Protein AF-0000000081555278 (afdb_homodimer)

Organism: NCBI:txid168488

Sequence (242 aa):
MMKDISRKQSAALPCAACYILRRRCAQDCMFAPYFPVDEPHKFTGVYKVFGASNVNKMLNELPEHQRGEAVSSIVYEANIRVRDPVYGCKGAISSLQQQIDVLQTQLALAEAEVVHMRIRLMMKDISRKQSAALPCAACYILRRRCAQDCMFAPYFPVDEPHKFTGVYKVFGASNVNKMLNELPEHQRGEAVSSIVYEANIRVRDPVYGCKGAISSLQQQIDVLQTQLALAEAEVVHMRIRL

pLDDT: mean 91.21, std 15.77, range [34.41, 98.94]

Nearest PDB structures (foldseek):
  5ly0-assembly1_B  TM=9.758E-01  e=1.642E-12  Triticum turgidum
  8t06-assembly1_B  TM=3.555E-01  e=8.164E+00  Mus musculus
  5ly0-assembly1_B  TM=9.768E-01  e=1.642E-12  Triticum turgidum
  8t06-assembly1_B  TM=3.556E-01  e=8.164E+00  Mus musculus

Foldseek 3Di:
DPPPPPPPPVQPPAFLQCVVVVHHADPPRPCPVAGHNVCNVLVVLLCVPQNPVRLVVVLVVDDPVCSNVVSVVSSVQSVQCVVPVPQGVVVVVVVVVVVVVVVVVVVVVVVVVVVVVVVVD/DPPPPPPPPVQPPAFLQCVVVVHHADPPRPCPVAGHNVCNVLVVLLCVPQNPVRLVVVLVVDDPVCSNVVSVVSSVQSVQCVVPVPQGVVVVVVVVVVVVVVVVVVVVVVVVVVVVVVVVD

Radius of gyration: 26.46 Å; Cα contacts (8 Å, |Δi|>4): 262; chains: 2; bounding box: 49×101×81 Å

Structure (mmCIF, N/CA/C/O backbone):
data_AF-0000000081555278-model_v1
#
loop_
_entity.id
_entity.type
_entity.pdbx_description
1 polymer 'LOB domain-containing protein'
#
loop_
_atom_site.group_PDB
_atom_site.id
_atom_site.type_symbol
_atom_site.label_atom_id
_atom_site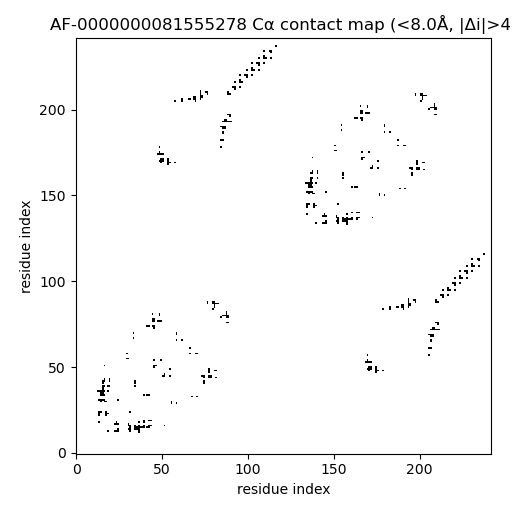.label_alt_id
_atom_site.label_comp_id
_atom_site.label_asym_id
_atom_site.label_entity_id
_atom_site.label_seq_id
_atom_site.pdbx_PDB_ins_code
_atom_site.Cartn_x
_atom_site.Cartn_y
_atom_site.Cartn_z
_atom_site.occupancy
_atom_site.B_iso_or_equiv
_atom_site.auth_seq_id
_atom_site.auth_comp_id
_atom_site.auth_asym_id
_atom_site.auth_atom_id
_atom_site.pdbx_PDB_model_num
ATOM 1 N N . MET A 1 1 ? 25.422 54.219 -21.609 1 34.41 1 MET A N 1
ATOM 2 C CA . MET A 1 1 ? 24.125 53.812 -21.078 1 34.41 1 MET A CA 1
ATOM 3 C C . MET A 1 1 ? 23.891 52.344 -21.297 1 34.41 1 MET A C 1
ATOM 5 O O . MET A 1 1 ? 23.406 51.938 -22.359 1 34.41 1 MET A O 1
ATOM 9 N N . MET A 1 2 ? 24.828 51.5 -20.984 1 40.28 2 MET A N 1
ATOM 10 C CA . MET A 1 2 ? 24.922 50.031 -21.047 1 40.28 2 MET A CA 1
ATOM 11 C C . MET A 1 2 ? 23.781 49.375 -20.266 1 40.28 2 MET A C 1
ATOM 13 O O . MET A 1 2 ? 23.656 49.562 -19.062 1 40.28 2 MET A O 1
ATOM 17 N N . LYS A 1 3 ? 22.594 49.312 -20.844 1 43.44 3 LYS A N 1
ATOM 18 C CA . LYS A 1 3 ? 21.469 48.531 -20.328 1 43.44 3 LYS A CA 1
ATOM 19 C C . LYS A 1 3 ? 21.969 47.219 -19.719 1 43.44 3 LYS A C 1
ATOM 21 O O . LYS A 1 3 ? 22.625 46.438 -20.391 1 43.44 3 LYS A O 1
ATOM 26 N N . ASP A 1 4 ? 22.422 47.156 -18.453 1 38.5 4 ASP A N 1
ATOM 27 C CA . ASP A 1 4 ? 22.562 45.938 -17.641 1 38.5 4 ASP A CA 1
ATOM 28 C C . ASP A 1 4 ? 21.406 44.969 -17.891 1 38.5 4 ASP A C 1
ATOM 30 O O . ASP A 1 4 ? 20.266 45.281 -17.562 1 38.5 4 ASP A O 1
ATOM 34 N N . ILE A 1 5 ? 21.344 44.375 -19.109 1 41.66 5 ILE A N 1
ATOM 35 C CA . ILE A 1 5 ? 20.484 43.219 -19.281 1 41.66 5 ILE A CA 1
ATOM 36 C C . ILE A 1 5 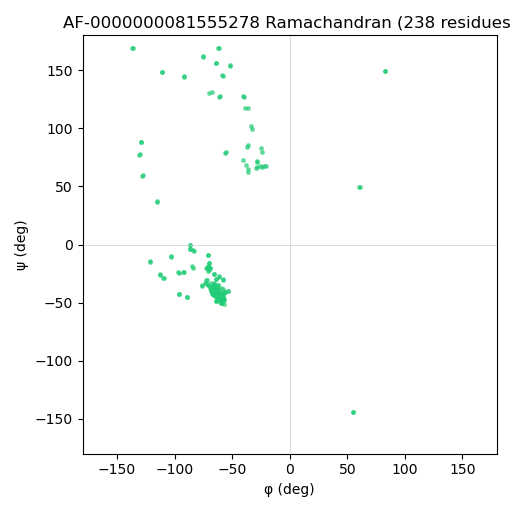? 20.516 42.375 -18.016 1 41.66 5 ILE A C 1
ATOM 38 O O . ILE A 1 5 ? 21.547 41.781 -17.672 1 41.66 5 ILE A O 1
ATOM 42 N N . SER A 1 6 ? 20.047 42.844 -16.906 1 44.06 6 SER A N 1
ATOM 43 C CA . SER A 1 6 ? 19.719 41.969 -15.781 1 44.06 6 SER A CA 1
ATOM 44 C C . SER A 1 6 ? 19.422 40.531 -16.266 1 44.06 6 SER A C 1
ATOM 46 O O . SER A 1 6 ? 18.516 40.312 -17.062 1 44.06 6 SER A O 1
ATOM 48 N N . ARG A 1 7 ? 20.391 39.719 -16.547 1 40.06 7 ARG A N 1
ATOM 49 C CA . ARG A 1 7 ? 20.219 38.281 -16.656 1 40.06 7 ARG A CA 1
ATOM 50 C C . ARG A 1 7 ? 19.078 37.812 -15.781 1 40.06 7 ARG A C 1
ATOM 52 O O . ARG A 1 7 ? 19.141 37.875 -14.547 1 40.06 7 ARG A O 1
ATOM 59 N N . LYS A 1 8 ? 17.875 38.062 -16.078 1 43.12 8 LYS A N 1
ATOM 60 C CA . LYS A 1 8 ? 16.797 37.25 -15.508 1 43.12 8 LYS A CA 1
ATOM 61 C C . LYS A 1 8 ? 17.266 35.844 -15.195 1 43.12 8 LYS A C 1
ATOM 63 O O . LYS A 1 8 ? 17.625 35.094 -16.109 1 43.12 8 LYS A O 1
ATOM 68 N N . GLN A 1 9 ? 18.141 35.531 -14.281 1 43 9 GLN A N 1
ATOM 69 C CA . GLN A 1 9 ? 18.312 34.156 -13.82 1 43 9 GLN A CA 1
ATOM 70 C C . GLN A 1 9 ? 17.062 33.312 -14.047 1 43 9 GLN A C 1
ATOM 72 O O . GLN A 1 9 ? 16.016 33.594 -13.438 1 43 9 GLN A O 1
ATOM 77 N N . SER A 1 10 ? 16.656 33.031 -15.172 1 49.25 10 SER A N 1
ATOM 78 C CA . SER A 1 10 ? 15.594 32.094 -15.5 1 49.25 10 SER A CA 1
ATOM 79 C C . SER A 1 10 ? 15.359 31.109 -14.359 1 49.25 10 SER A C 1
ATOM 81 O O . SER A 1 10 ? 16.25 30.312 -14.031 1 49.25 10 SER A O 1
ATOM 83 N N . ALA A 1 11 ? 14.906 31.469 -13.305 1 59.44 11 ALA A N 1
ATOM 84 C CA . ALA A 1 11 ? 14.578 30.656 -12.133 1 59.44 11 ALA A CA 1
ATOM 85 C C . ALA A 1 11 ? 14.102 29.266 -12.539 1 59.44 11 ALA A C 1
ATOM 87 O O . ALA A 1 11 ? 13.258 29.125 -13.43 1 59.44 11 ALA A O 1
ATOM 88 N N . ALA A 1 12 ? 14.961 28.219 -12.492 1 74.12 12 ALA A N 1
ATOM 89 C CA . ALA A 1 12 ? 14.594 26.828 -12.773 1 74.12 12 ALA A CA 1
ATOM 90 C C . ALA A 1 12 ? 13.195 26.516 -12.258 1 74.12 12 ALA A C 1
ATOM 92 O O . ALA A 1 12 ? 12.781 27.031 -11.219 1 74.12 12 ALA A O 1
ATOM 93 N N . LEU A 1 13 ? 12.289 26.172 -13.172 1 86.5 13 LEU A N 1
ATOM 94 C CA . LEU A 1 13 ? 10.938 25.75 -12.812 1 86.5 13 LEU A CA 1
ATOM 95 C C . LEU A 1 13 ? 10.953 24.859 -11.578 1 86.5 13 LEU A C 1
ATOM 97 O O . LEU A 1 13 ? 11.859 24.047 -11.406 1 86.5 13 LEU A O 1
ATOM 101 N N . PRO A 1 14 ? 10.203 25.219 -10.688 1 93.31 14 PRO A N 1
ATOM 102 C CA . PRO A 1 14 ? 10.125 24.359 -9.5 1 93.31 14 PRO A CA 1
ATOM 103 C C . PRO A 1 14 ? 9.836 22.906 -9.852 1 93.31 14 PRO A C 1
ATOM 105 O O . PRO A 1 14 ? 9.336 22.609 -10.945 1 93.31 14 PRO A O 1
ATOM 108 N N . CYS A 1 15 ? 10.242 22.031 -9.039 1 96.25 15 CYS A N 1
ATOM 109 C CA . CYS A 1 15 ? 9.883 20.641 -9.242 1 96.25 15 CYS A CA 1
ATOM 110 C C . CYS A 1 15 ? 8.375 20.453 -9.18 1 96.25 15 CYS A C 1
ATOM 112 O O . CYS A 1 15 ? 7.641 21.375 -8.836 1 96.25 15 CYS A O 1
ATOM 114 N N . ALA A 1 16 ? 7.848 19.391 -9.523 1 96.31 16 ALA A N 1
ATOM 115 C CA . ALA A 1 16 ? 6.41 19.125 -9.562 1 96.31 16 ALA A CA 1
ATOM 116 C C . ALA A 1 16 ? 5.781 19.297 -8.188 1 96.31 16 ALA A C 1
ATOM 118 O O . ALA A 1 16 ? 4.676 19.828 -8.07 1 96.31 16 ALA A O 1
ATOM 119 N N . ALA A 1 17 ? 6.504 18.781 -7.141 1 97.25 17 ALA A N 1
ATOM 120 C CA . ALA A 1 17 ? 6 18.906 -5.777 1 97.25 17 ALA A CA 1
ATOM 121 C C . ALA A 1 17 ? 5.828 20.375 -5.398 1 97.25 17 ALA A C 1
ATOM 123 O O . ALA A 1 17 ? 4.75 20.797 -4.961 1 97.25 17 ALA A O 1
ATOM 124 N N . CYS A 1 18 ? 6.836 21.125 -5.621 1 96.94 18 CYS A N 1
ATOM 125 C CA . CYS A 1 18 ? 6.801 22.531 -5.242 1 96.94 18 CYS A CA 1
ATOM 126 C C . CYS A 1 18 ? 5.793 23.297 -6.094 1 96.94 18 CYS A C 1
ATOM 128 O O . CYS A 1 18 ? 5.145 24.219 -5.605 1 96.94 18 CYS A O 1
ATOM 130 N N . TYR A 1 19 ? 5.699 22.938 -7.332 1 95.69 19 TYR A N 1
ATOM 131 C CA . TYR A 1 19 ? 4.691 23.547 -8.203 1 95.69 19 TYR A CA 1
ATOM 132 C C . TYR A 1 19 ? 3.291 23.312 -7.641 1 95.69 19 TYR A C 1
ATOM 134 O O . TYR A 1 19 ? 2.516 24.266 -7.5 1 95.69 19 TYR A O 1
ATOM 142 N N . ILE A 1 20 ? 3.014 22.094 -7.324 1 95.12 20 ILE A N 1
ATOM 143 C CA . ILE A 1 20 ? 1.692 21.719 -6.832 1 95.12 20 ILE A CA 1
ATOM 144 C C . ILE A 1 20 ? 1.439 22.375 -5.477 1 95.12 20 ILE A C 1
ATOM 146 O O . ILE A 1 20 ? 0.315 22.781 -5.18 1 95.12 20 ILE A O 1
ATOM 150 N N . LEU A 1 21 ? 2.461 22.516 -4.738 1 95.56 21 LEU A N 1
ATOM 151 C CA . LEU A 1 21 ? 2.352 23.094 -3.398 1 95.56 21 LEU A CA 1
ATOM 152 C C . LEU A 1 21 ? 2.439 24.609 -3.449 1 95.56 21 LEU A C 1
ATOM 154 O O . LEU A 1 21 ? 2.379 25.281 -2.41 1 95.56 21 LEU A O 1
ATOM 158 N N . ARG A 1 22 ? 2.682 25.156 -4.691 1 94.5 22 ARG A N 1
ATOM 159 C CA . ARG A 1 22 ? 2.744 26.594 -4.949 1 94.5 22 ARG A CA 1
ATOM 160 C C . ARG A 1 22 ? 3.855 27.25 -4.133 1 94.5 22 ARG A C 1
ATOM 162 O O . ARG A 1 22 ? 3.629 28.25 -3.463 1 94.5 22 ARG A O 1
ATOM 169 N N . ARG A 1 23 ? 4.996 26.641 -4.227 1 92.88 23 ARG A N 1
ATOM 170 C CA . ARG A 1 23 ? 6.199 27.188 -3.607 1 92.88 23 ARG A CA 1
ATOM 171 C C . ARG A 1 23 ? 7.398 27.078 -4.547 1 92.88 23 ARG A C 1
ATOM 173 O O . ARG A 1 23 ? 7.312 26.438 -5.598 1 92.88 23 ARG A O 1
ATOM 180 N N . ARG A 1 24 ? 8.469 27.75 -4.152 1 90.56 24 ARG A N 1
ATOM 181 C CA . ARG A 1 24 ? 9.727 27.672 -4.887 1 90.56 24 ARG A CA 1
ATOM 182 C C . ARG A 1 24 ? 10.609 26.562 -4.336 1 90.56 24 ARG A C 1
ATOM 184 O O . ARG A 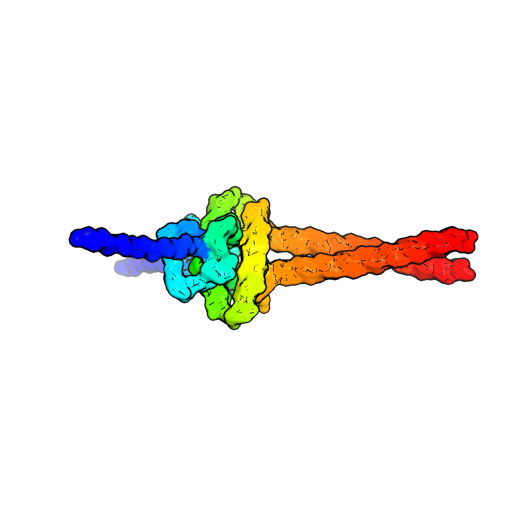1 24 ? 10.617 26.312 -3.131 1 90.56 24 ARG A O 1
ATOM 191 N N . CYS A 1 25 ? 11.312 25.969 -5.258 1 93.12 25 CYS A N 1
ATOM 192 C CA . CYS A 1 25 ? 12.234 24.922 -4.832 1 93.12 25 CYS A CA 1
ATOM 193 C C . CYS A 1 25 ? 13.406 25.516 -4.055 1 93.12 25 CYS A C 1
ATOM 195 O O . CYS A 1 25 ? 14.062 26.453 -4.523 1 93.12 25 CYS A O 1
ATOM 197 N N . ALA A 1 26 ? 13.688 25 -2.961 1 90.94 26 ALA A N 1
ATOM 198 C CA . ALA A 1 26 ? 14.93 25.312 -2.26 1 90.94 26 ALA A CA 1
ATOM 199 C C . ALA A 1 26 ? 16.109 24.609 -2.908 1 90.94 26 ALA A C 1
ATOM 201 O O . ALA A 1 26 ? 15.945 23.719 -3.729 1 90.94 26 ALA A O 1
ATOM 202 N N . GLN A 1 27 ? 17.359 25.062 -2.646 1 89.5 27 GLN A N 1
ATOM 203 C CA . GLN A 1 27 ? 18.578 24.453 -3.166 1 89.5 27 GLN A CA 1
ATOM 204 C C . GLN A 1 27 ? 18.688 22.984 -2.764 1 89.5 27 GLN A C 1
ATOM 206 O O . GLN A 1 27 ? 19.156 22.156 -3.539 1 89.5 27 GLN A O 1
ATOM 211 N N . ASP A 1 28 ? 18.109 22.641 -1.615 1 92 28 ASP A N 1
ATOM 212 C CA . ASP A 1 28 ? 18.203 21.281 -1.098 1 92 28 ASP A CA 1
ATOM 213 C C . ASP A 1 28 ? 16.812 20.625 -1.056 1 92 28 ASP A C 1
ATOM 215 O O . ASP A 1 28 ? 16.531 19.844 -0.147 1 92 28 ASP A O 1
ATOM 219 N N . CYS A 1 29 ? 16.062 20.953 -2.049 1 95.62 29 CYS A N 1
ATOM 220 C CA . CYS A 1 29 ? 14.711 20.406 -2.074 1 95.62 29 CYS A CA 1
ATOM 221 C C . CYS A 1 29 ? 14.734 18.891 -2.146 1 95.62 29 CYS A C 1
ATOM 223 O O . CYS A 1 29 ? 15.266 18.312 -3.102 1 95.62 29 CYS A O 1
ATOM 225 N N . MET A 1 30 ? 14.062 18.234 -1.281 1 95.12 30 MET A N 1
ATOM 226 C CA . MET A 1 30 ? 14.031 16.781 -1.142 1 95.12 30 MET A CA 1
ATOM 227 C C . MET A 1 30 ? 13.258 16.141 -2.285 1 95.12 30 MET A C 1
ATOM 229 O O . MET A 1 30 ? 13.477 14.969 -2.609 1 95.12 30 MET A O 1
ATOM 233 N N . PHE A 1 31 ? 12.43 16.938 -2.93 1 97.12 31 PHE A N 1
ATOM 234 C CA . PHE A 1 31 ? 11.523 16.391 -3.93 1 97.12 31 PHE A CA 1
ATOM 235 C C . PHE A 1 31 ? 12.102 16.547 -5.332 1 97.12 31 PHE A C 1
ATOM 237 O O . PHE A 1 31 ? 11.789 15.766 -6.23 1 97.12 31 PHE A O 1
ATOM 244 N N . ALA A 1 32 ? 12.961 17.469 -5.531 1 96.06 32 ALA A N 1
ATOM 245 C CA . ALA A 1 32 ? 13.438 17.891 -6.844 1 96.06 32 ALA A CA 1
ATOM 246 C C . ALA A 1 32 ? 14.039 16.703 -7.613 1 96.06 32 ALA A C 1
ATOM 248 O O . ALA A 1 32 ? 13.758 16.531 -8.805 1 96.06 32 ALA A O 1
ATOM 249 N N . PRO A 1 33 ? 14.805 15.828 -6.984 1 95.75 33 PRO A N 1
ATOM 250 C CA . PRO A 1 33 ? 15.406 14.727 -7.738 1 95.75 33 PRO A CA 1
ATOM 251 C C . PRO A 1 33 ? 14.383 13.695 -8.203 1 95.75 33 PRO A C 1
ATOM 253 O O . PRO A 1 33 ? 14.641 12.93 -9.133 1 95.75 33 PRO A O 1
ATOM 256 N N . TYR A 1 34 ? 13.211 13.742 -7.621 1 96.75 34 TYR A N 1
ATOM 257 C CA . TYR A 1 34 ? 12.344 12.586 -7.805 1 96.75 34 TYR A CA 1
ATOM 258 C C . TYR A 1 34 ? 11.031 12.992 -8.461 1 96.75 34 TYR A C 1
ATOM 260 O O . TYR A 1 34 ? 10.297 12.141 -8.969 1 96.75 34 TYR A O 1
ATOM 268 N N . PHE A 1 35 ? 10.742 14.258 -8.492 1 97.19 35 PHE A N 1
ATOM 269 C CA . PHE A 1 35 ? 9.484 14.758 -9.016 1 97.19 35 PHE A CA 1
ATOM 270 C C . PHE A 1 35 ? 9.719 15.891 -10.008 1 97.19 35 PHE A C 1
ATOM 272 O O . PHE A 1 35 ? 9.469 17.047 -9.703 1 97.19 35 PHE A O 1
ATOM 279 N N . PRO A 1 36 ? 10.102 15.492 -11.156 1 93.81 36 PRO A N 1
ATOM 280 C CA . PRO A 1 36 ? 10.359 16.516 -12.164 1 93.81 36 PRO A CA 1
ATOM 281 C C . PRO A 1 36 ? 9.094 17.297 -12.547 1 93.81 36 PRO A C 1
ATOM 283 O O . PRO A 1 36 ? 8 16.719 -12.586 1 93.81 36 PRO A O 1
ATOM 286 N N . VAL A 1 37 ? 9.258 18.453 -13.016 1 91.06 37 VAL A N 1
ATOM 287 C CA . VAL A 1 37 ? 8.172 19.406 -13.234 1 91.06 37 VAL A CA 1
ATOM 288 C C . VAL A 1 37 ? 7.301 18.938 -14.398 1 91.06 37 VAL A C 1
ATOM 290 O O . VAL A 1 37 ? 6.102 19.219 -14.438 1 91.06 37 VAL A O 1
ATOM 293 N N . ASP A 1 38 ? 7.812 18.172 -15.195 1 92.19 38 ASP A N 1
ATOM 294 C CA . ASP A 1 38 ? 7.078 17.75 -16.391 1 92.19 38 ASP A CA 1
ATOM 295 C C . ASP A 1 38 ? 6.203 16.531 -16.109 1 92.19 38 ASP A C 1
ATOM 297 O O . ASP A 1 38 ? 5.449 16.094 -16.969 1 92.19 38 ASP A O 1
ATOM 301 N N . GLU A 1 39 ? 6.219 16.016 -14.867 1 91.69 39 GLU A N 1
ATOM 302 C CA . GLU A 1 39 ? 5.359 14.914 -14.461 1 91.69 39 GLU A CA 1
ATOM 303 C C . GLU A 1 39 ? 4.59 15.25 -13.188 1 91.69 39 GLU A C 1
ATOM 305 O O . GLU A 1 39 ? 4.691 14.539 -12.188 1 91.69 39 GLU A O 1
ATOM 310 N N . PRO A 1 40 ? 3.832 16.297 -13.305 1 90.19 40 PRO A N 1
ATOM 311 C CA . PRO A 1 40 ? 3.15 16.734 -12.086 1 90.19 40 PRO A CA 1
ATOM 312 C C . PRO A 1 40 ? 2.203 15.688 -11.516 1 90.19 40 PRO A C 1
ATOM 314 O O . PRO A 1 40 ? 1.965 15.656 -10.305 1 90.19 40 PRO A O 1
ATOM 317 N N . HIS A 1 41 ? 1.676 14.82 -12.312 1 90.75 41 HIS A N 1
ATOM 318 C CA . HIS A 1 41 ? 0.717 13.805 -11.891 1 90.75 41 HIS A CA 1
ATOM 319 C C . HIS A 1 41 ? 1.357 12.805 -10.938 1 90.75 41 HIS A C 1
ATOM 321 O O . HIS A 1 41 ? 0.668 12.188 -10.117 1 90.75 41 HIS A O 1
ATOM 327 N N . LYS A 1 42 ? 2.639 12.672 -11.047 1 92.62 42 LYS A N 1
ATOM 328 C CA . LYS A 1 42 ? 3.359 11.766 -10.156 1 92.62 42 LYS A CA 1
ATOM 329 C C . LYS A 1 42 ? 3.232 12.211 -8.695 1 92.62 42 LYS A C 1
ATOM 331 O O . LYS A 1 42 ? 3.145 11.375 -7.797 1 92.62 42 LYS A O 1
ATOM 336 N N . PHE A 1 43 ? 3.207 13.508 -8.531 1 96.69 43 PHE A N 1
ATOM 337 C CA . PHE A 1 43 ? 3.168 14.008 -7.16 1 96.69 43 PHE A CA 1
ATOM 338 C C . PHE A 1 43 ? 1.729 14.211 -6.699 1 96.69 43 PHE A C 1
ATOM 340 O O . PHE A 1 43 ? 1.441 14.156 -5.504 1 96.69 43 PHE A O 1
ATOM 347 N N . THR A 1 44 ? 0.794 14.391 -7.605 1 96.69 44 THR A N 1
ATOM 348 C CA . THR A 1 44 ? -0.586 14.664 -7.227 1 96.69 44 THR A CA 1
ATOM 349 C C . THR A 1 44 ? -1.159 13.516 -6.402 1 96.69 44 THR A C 1
ATOM 351 O O . THR A 1 44 ? -1.774 13.742 -5.355 1 96.69 44 THR A O 1
ATOM 354 N N . GLY A 1 45 ? -0.942 12.312 -6.836 1 95.62 45 GLY A N 1
ATOM 355 C CA . GLY A 1 45 ? -1.41 11.148 -6.094 1 95.62 45 GLY A CA 1
ATOM 356 C C . GLY A 1 45 ? -0.709 10.977 -4.758 1 95.62 45 GLY A C 1
ATOM 357 O O . GLY A 1 45 ? -1.351 10.672 -3.75 1 95.62 45 GLY A O 1
ATOM 358 N N . VAL A 1 46 ? 0.552 11.234 -4.773 1 98.06 46 VAL A N 1
ATOM 359 C CA . VAL A 1 46 ? 1.371 11.109 -3.572 1 98.06 46 VAL A CA 1
ATOM 360 C C . VAL A 1 46 ? 0.908 12.125 -2.529 1 98.06 46 VAL A C 1
ATOM 362 O O . VAL A 1 46 ? 0.757 11.789 -1.352 1 98.06 46 VAL A O 1
ATOM 365 N N . TYR A 1 47 ? 0.655 13.273 -3.01 1 97.25 47 TYR A N 1
ATOM 366 C CA . TYR A 1 47 ? 0.204 14.344 -2.125 1 97.25 47 TYR A CA 1
ATOM 367 C C . TYR A 1 47 ? -1.163 14.023 -1.533 1 97.25 47 TYR A C 1
ATOM 369 O O . TYR A 1 47 ? -1.397 14.242 -0.343 1 97.25 47 TYR A O 1
ATOM 377 N N . LYS A 1 48 ? -2.012 13.539 -2.344 1 96 48 LYS A N 1
ATOM 378 C CA . LYS A 1 48 ? -3.369 13.219 -1.912 1 96 48 LYS A CA 1
ATOM 379 C C . LYS A 1 48 ? -3.361 12.109 -0.861 1 96 48 LYS A C 1
ATOM 381 O O . LYS A 1 48 ? -4.121 12.164 0.109 1 96 48 LYS A O 1
ATOM 386 N N . VAL A 1 49 ? -2.506 11.164 -0.977 1 97.75 49 VAL A N 1
ATOM 387 C CA . VAL A 1 49 ? -2.598 9.953 -0.175 1 97.75 49 VAL A CA 1
ATOM 388 C C . VAL A 1 49 ? -1.703 10.078 1.056 1 97.75 49 VAL A C 1
ATOM 390 O O . VAL A 1 49 ? -2.119 9.75 2.17 1 97.75 49 VAL A O 1
ATOM 393 N N . PHE A 1 50 ? -0.502 10.609 0.845 1 98.06 50 PHE A N 1
ATOM 394 C CA . PHE A 1 50 ? 0.482 10.562 1.92 1 98.06 50 PHE A CA 1
ATOM 395 C C . PHE A 1 50 ? 0.718 11.953 2.498 1 98.06 50 PHE A C 1
ATOM 397 O O . PHE A 1 50 ? 1.104 12.086 3.66 1 98.06 50 PHE A O 1
ATOM 404 N N . GLY A 1 51 ? 0.528 12.93 1.631 1 96.75 51 GLY A N 1
ATOM 405 C CA . GLY A 1 51 ? 0.885 14.273 2.057 1 96.75 51 GLY A CA 1
ATOM 406 C C . GLY A 1 51 ? 2.363 14.57 1.904 1 96.75 51 GLY A C 1
ATOM 407 O O . GLY A 1 51 ? 3.203 13.68 2.041 1 96.75 51 GLY A O 1
ATOM 408 N N . ALA A 1 52 ? 2.656 15.812 1.655 1 96 52 ALA A N 1
ATOM 409 C CA . ALA A 1 52 ? 4.027 16.234 1.38 1 96 52 ALA A CA 1
ATOM 410 C C . ALA A 1 52 ? 4.906 16.094 2.619 1 96 52 ALA A C 1
ATOM 412 O O . ALA A 1 52 ? 6.043 15.625 2.527 1 96 52 ALA A O 1
ATOM 413 N N . SER A 1 53 ? 4.383 16.406 3.775 1 94.31 53 SER A N 1
ATOM 414 C CA . SER A 1 53 ? 5.16 16.359 5.012 1 94.31 53 SER A CA 1
ATOM 415 C C . SER A 1 53 ? 5.531 14.922 5.371 1 94.31 53 SER A C 1
ATOM 417 O O . SER A 1 53 ? 6.668 14.641 5.758 1 94.31 53 SER A O 1
ATOM 419 N N . ASN A 1 54 ? 4.625 14.133 5.215 1 95.81 54 ASN A N 1
ATOM 420 C CA . ASN A 1 54 ? 4.871 12.734 5.551 1 95.81 54 ASN A CA 1
ATOM 421 C C . ASN A 1 54 ? 5.871 12.102 4.59 1 95.81 54 ASN A C 1
ATOM 423 O O . ASN A 1 54 ? 6.738 11.328 5.008 1 95.81 54 ASN A O 1
ATOM 427 N N . VAL A 1 55 ? 5.738 12.422 3.346 1 97.62 55 VAL A N 1
ATOM 428 C CA . VAL A 1 55 ? 6.676 11.906 2.357 1 97.62 55 VAL A CA 1
ATOM 429 C C . VAL A 1 55 ? 8.086 12.406 2.666 1 97.62 55 VAL A C 1
ATOM 431 O O . VAL A 1 55 ? 9.055 11.641 2.611 1 97.62 55 VAL A O 1
ATOM 434 N N . ASN A 1 56 ? 8.133 13.68 2.971 1 96.31 56 ASN A N 1
ATOM 435 C CA . ASN A 1 56 ? 9.43 14.242 3.346 1 96.31 56 ASN A CA 1
ATOM 436 C C . ASN A 1 56 ? 10.039 13.508 4.531 1 96.31 56 ASN A C 1
ATOM 438 O O . ASN A 1 56 ? 11.227 13.18 4.52 1 96.31 56 ASN A O 1
ATOM 442 N N . LYS A 1 57 ? 9.258 13.312 5.508 1 97 57 LYS A N 1
ATOM 443 C CA . LYS A 1 57 ? 9.711 12.594 6.695 1 97 57 LYS A CA 1
ATOM 444 C C . LYS A 1 57 ? 10.188 11.188 6.344 1 97 57 LYS A C 1
ATOM 446 O O . LYS A 1 57 ? 11.258 10.758 6.781 1 97 57 LYS A O 1
ATOM 451 N N . MET A 1 58 ? 9.438 10.461 5.566 1 97.38 58 MET A N 1
ATOM 452 C CA . MET A 1 58 ? 9.773 9.094 5.18 1 97.38 58 MET A CA 1
ATOM 453 C C . MET A 1 58 ? 11.086 9.055 4.402 1 97.38 58 MET A C 1
ATOM 455 O O . MET A 1 58 ? 11.93 8.195 4.645 1 97.38 58 MET A O 1
ATOM 459 N N . LEU A 1 59 ? 11.266 9.992 3.531 1 97.94 59 LEU A N 1
ATOM 460 C CA . LEU A 1 59 ? 12.477 10.016 2.717 1 97.94 59 LEU A CA 1
ATOM 461 C C . LEU A 1 59 ? 13.695 10.383 3.557 1 97.94 59 LEU A C 1
ATOM 463 O O . LEU A 1 59 ? 14.781 9.844 3.354 1 97.94 59 LEU A O 1
ATOM 467 N N . ASN A 1 60 ? 13.477 11.25 4.531 1 97.12 60 ASN A N 1
ATOM 468 C CA . ASN A 1 60 ? 14.578 11.703 5.379 1 97.12 60 ASN A CA 1
ATOM 469 C C . ASN A 1 60 ? 15.086 10.586 6.285 1 97.12 60 ASN A C 1
ATOM 471 O O . ASN A 1 60 ? 16.219 10.633 6.773 1 97.12 60 ASN A O 1
ATOM 475 N N . GLU A 1 61 ? 14.258 9.617 6.457 1 97.06 61 GLU A N 1
ATOM 476 C CA . GLU A 1 61 ? 14.633 8.508 7.324 1 97.06 61 GLU A CA 1
ATOM 477 C C . GLU A 1 61 ? 15.469 7.477 6.574 1 97.06 61 GLU A C 1
ATOM 479 O O . GLU A 1 61 ? 16.062 6.578 7.184 1 97.06 61 GLU A O 1
ATOM 484 N N . LEU A 1 62 ? 15.656 7.641 5.309 1 98.12 62 LEU A N 1
ATOM 485 C CA . LEU A 1 62 ? 16.328 6.652 4.469 1 98.12 62 LEU A CA 1
ATOM 486 C C . LEU A 1 62 ? 17.688 7.168 3.994 1 98.12 62 LEU A C 1
ATOM 488 O O . LEU A 1 62 ? 17.859 8.375 3.791 1 98.12 62 LEU A O 1
ATOM 492 N N . PRO A 1 63 ? 18.625 6.219 3.814 1 97.75 63 PRO A N 1
ATOM 493 C CA . PRO A 1 63 ? 19.828 6.633 3.09 1 97.75 63 PRO A CA 1
ATOM 494 C C . PRO A 1 63 ? 19.531 7.164 1.692 1 97.75 63 PRO A C 1
ATOM 496 O O . PRO A 1 63 ? 18.609 6.68 1.031 1 97.75 63 PRO A O 1
ATOM 499 N N . GLU A 1 64 ? 20.312 8.117 1.302 1 96.75 64 GLU A N 1
ATOM 500 C CA . GLU A 1 64 ? 20.062 8.812 0.04 1 96.75 64 GLU A CA 1
ATOM 501 C C . GLU A 1 64 ? 19.938 7.82 -1.115 1 96.75 64 GLU A C 1
ATOM 503 O O . GLU A 1 64 ? 19.109 8.008 -2.01 1 96.75 64 GLU A O 1
ATOM 508 N N . HIS A 1 65 ? 20.75 6.781 -1.147 1 97.75 65 HIS A N 1
ATOM 509 C CA . HIS A 1 65 ? 20.797 5.871 -2.287 1 97.75 65 HIS A CA 1
ATOM 510 C C . HIS A 1 65 ? 19.547 5.012 -2.363 1 97.75 65 HIS A C 1
ATOM 512 O O . HIS A 1 65 ? 19.297 4.359 -3.379 1 97.75 65 HIS A O 1
ATOM 518 N N . GLN A 1 66 ? 18.672 5.043 -1.32 1 98.56 66 GLN A N 1
ATOM 519 C CA . GLN A 1 66 ? 17.453 4.25 -1.306 1 98.56 66 GLN A CA 1
ATOM 520 C C . GLN A 1 66 ? 16.234 5.121 -1.606 1 98.56 66 GLN A C 1
ATOM 522 O O . GLN A 1 66 ? 15.141 4.605 -1.856 1 98.56 66 GLN A O 1
ATOM 527 N N . ARG A 1 67 ? 16.359 6.379 -1.628 1 98.5 67 ARG A N 1
ATOM 528 C CA . ARG A 1 67 ? 15.234 7.297 -1.705 1 98.5 67 ARG A CA 1
ATOM 529 C C . ARG A 1 67 ? 14.531 7.191 -3.057 1 98.5 67 ARG A C 1
ATOM 531 O O . ARG A 1 67 ? 13.312 7.289 -3.139 1 98.5 67 ARG A O 1
ATOM 538 N N . GLY A 1 68 ? 15.305 7.008 -4.082 1 97.94 68 GLY A N 1
ATOM 539 C CA . GLY A 1 68 ? 14.703 6.855 -5.398 1 97.94 68 GLY A CA 1
ATOM 540 C C . GLY A 1 68 ? 13.75 5.676 -5.488 1 97.94 68 GLY A C 1
ATOM 541 O O . GLY A 1 68 ? 12.656 5.797 -6.031 1 97.94 68 GLY A O 1
ATOM 542 N N . GLU A 1 69 ? 14.18 4.523 -4.965 1 98.31 69 GLU A N 1
ATOM 543 C CA . GLU A 1 69 ? 13.336 3.33 -4.953 1 98.31 69 GLU A CA 1
ATOM 544 C C . GLU A 1 69 ? 12.117 3.525 -4.062 1 98.31 69 GLU A C 1
ATOM 546 O O . GLU A 1 69 ? 11.016 3.084 -4.398 1 98.31 69 GLU A O 1
ATOM 551 N N . ALA A 1 70 ? 12.32 4.195 -3.014 1 98.75 70 ALA A N 1
ATOM 552 C CA . ALA A 1 70 ? 11.203 4.465 -2.107 1 98.75 70 ALA A CA 1
ATOM 553 C C . ALA A 1 70 ? 10.164 5.355 -2.771 1 98.75 70 ALA A C 1
ATOM 555 O O . ALA A 1 70 ? 8.961 5.098 -2.67 1 98.75 70 ALA A O 1
ATOM 556 N N . VAL A 1 71 ? 10.617 6.367 -3.514 1 98.56 71 VAL A N 1
ATOM 557 C CA . VAL A 1 71 ? 9.703 7.266 -4.207 1 98.56 71 VAL A CA 1
ATOM 558 C C . VAL A 1 71 ? 8.906 6.484 -5.254 1 98.56 71 VAL A C 1
ATOM 560 O O . VAL A 1 71 ? 7.695 6.672 -5.391 1 98.56 71 VAL A O 1
ATOM 563 N N . SER A 1 72 ? 9.602 5.617 -5.922 1 98.31 72 SER A N 1
ATOM 564 C CA . SER A 1 72 ? 8.922 4.797 -6.922 1 98.31 72 SER A CA 1
ATOM 565 C C . SER A 1 72 ? 7.832 3.947 -6.285 1 98.31 72 SER A C 1
ATOM 567 O O . SER A 1 72 ? 6.742 3.811 -6.844 1 98.31 72 SER A O 1
ATOM 569 N N . SER A 1 73 ? 8.102 3.348 -5.152 1 98.81 73 SER A N 1
ATOM 570 C CA . SER A 1 73 ? 7.113 2.521 -4.465 1 98.81 73 SER A CA 1
ATOM 571 C C . SER A 1 73 ? 5.969 3.365 -3.916 1 98.81 73 SER A C 1
ATOM 573 O O . SER A 1 73 ? 4.801 2.973 -4.004 1 98.81 73 SER A O 1
ATOM 575 N N . ILE A 1 74 ? 6.316 4.512 -3.418 1 98.69 74 ILE A N 1
ATOM 576 C CA . ILE A 1 74 ? 5.316 5.41 -2.85 1 98.69 74 ILE A CA 1
ATOM 577 C C . ILE A 1 74 ? 4.363 5.879 -3.945 1 98.69 74 ILE A C 1
ATOM 579 O O . ILE A 1 74 ? 3.143 5.875 -3.758 1 98.69 74 ILE A O 1
ATOM 583 N N . VAL A 1 75 ? 4.934 6.242 -5.082 1 98.56 75 VAL A N 1
ATOM 584 C CA . VAL A 1 75 ? 4.121 6.676 -6.215 1 98.56 75 VAL A CA 1
ATOM 585 C C . VAL A 1 75 ? 3.207 5.539 -6.66 1 98.56 75 VAL A C 1
ATOM 587 O O . VAL A 1 75 ? 2.016 5.75 -6.902 1 98.56 75 VAL A O 1
ATOM 590 N N . TYR A 1 76 ? 3.779 4.363 -6.727 1 98.75 76 TYR A N 1
ATOM 591 C CA . TYR A 1 76 ? 3.018 3.186 -7.121 1 98.75 76 TYR A CA 1
ATOM 592 C C . TYR A 1 76 ? 1.841 2.957 -6.18 1 98.75 76 TYR A C 1
ATOM 594 O O . TYR A 1 76 ? 0.708 2.766 -6.625 1 98.75 76 TYR A O 1
ATOM 602 N N . GLU A 1 77 ? 2.055 3.01 -4.93 1 98.81 77 GLU A N 1
ATOM 603 C CA . GLU A 1 77 ? 1.048 2.758 -3.902 1 98.81 77 GLU A CA 1
ATOM 604 C C . GLU A 1 77 ? -0.006 3.861 -3.881 1 98.81 77 GLU A C 1
ATOM 606 O O . GLU A 1 77 ? -1.195 3.588 -3.705 1 98.81 77 GLU A O 1
ATOM 611 N N . ALA A 1 78 ? 0.468 5.031 -4.043 1 98.56 78 ALA A N 1
ATOM 612 C CA . ALA A 1 78 ? -0.475 6.145 -4.094 1 98.56 78 ALA A CA 1
ATOM 613 C C . ALA A 1 78 ? -1.465 5.977 -5.242 1 98.56 78 ALA A C 1
ATOM 615 O O . ALA A 1 78 ? -2.668 6.191 -5.07 1 98.56 78 ALA A O 1
ATOM 616 N N . ASN A 1 79 ? -0.925 5.609 -6.348 1 98.19 79 ASN A N 1
ATOM 617 C CA . ASN A 1 79 ? -1.768 5.426 -7.527 1 98.19 79 ASN A CA 1
ATOM 618 C C . ASN A 1 79 ? -2.799 4.32 -7.312 1 98.19 79 ASN A C 1
ATOM 620 O O . ASN A 1 79 ? -3.943 4.441 -7.754 1 98.19 79 ASN A O 1
ATOM 624 N N . ILE A 1 80 ? -2.453 3.281 -6.668 1 98.62 80 ILE A N 1
ATOM 625 C CA . ILE A 1 80 ? -3.375 2.188 -6.383 1 98.62 80 ILE A CA 1
ATOM 626 C C . ILE A 1 80 ? -4.492 2.68 -5.469 1 98.62 80 ILE A C 1
ATOM 628 O O . ILE A 1 80 ? -5.664 2.361 -5.68 1 98.62 80 ILE A O 1
ATOM 632 N N . ARG A 1 81 ? -4.117 3.455 -4.477 1 98.38 81 ARG A N 1
ATOM 633 C CA . ARG A 1 81 ? -5.098 3.941 -3.514 1 98.38 81 ARG A CA 1
ATOM 634 C C . ARG A 1 81 ? -6.047 4.945 -4.156 1 98.38 81 ARG A C 1
ATOM 636 O O . ARG A 1 81 ? -7.234 4.98 -3.836 1 98.38 81 ARG A O 1
ATOM 643 N N . VAL A 1 82 ? -5.527 5.773 -5.051 1 97.81 82 VAL A N 1
ATOM 644 C CA . VAL A 1 82 ? -6.371 6.727 -5.762 1 97.81 82 VAL A CA 1
ATOM 645 C C . VAL A 1 82 ? -7.391 5.973 -6.617 1 97.81 82 VAL A C 1
ATOM 647 O O . VAL A 1 82 ? -8.547 6.387 -6.719 1 97.81 82 VAL A O 1
ATOM 650 N N . ARG A 1 83 ? -7.012 4.895 -7.195 1 97.81 83 ARG A N 1
ATOM 651 C CA . ARG A 1 83 ? -7.879 4.102 -8.062 1 97.81 83 ARG A CA 1
ATOM 652 C C . ARG A 1 83 ? -8.875 3.287 -7.242 1 97.81 83 ARG A C 1
ATOM 654 O O . ARG A 1 83 ? -10.016 3.094 -7.656 1 97.81 83 ARG A O 1
ATOM 661 N N . ASP A 1 84 ? -8.445 2.834 -6.098 1 98.56 84 ASP A N 1
ATOM 662 C CA . ASP A 1 84 ? -9.273 2.064 -5.172 1 98.56 84 ASP A CA 1
ATOM 663 C C . ASP A 1 84 ? -9.203 2.646 -3.762 1 98.56 84 ASP A C 1
ATOM 665 O O . ASP A 1 84 ? -8.453 2.148 -2.916 1 98.56 84 ASP A O 1
ATOM 669 N N . PRO A 1 85 ? -9.984 3.523 -3.453 1 98.44 85 PRO A N 1
ATOM 670 C CA . PRO A 1 85 ? -9.867 4.27 -2.199 1 98.44 85 PRO A CA 1
ATOM 671 C C . PRO A 1 85 ? -10.211 3.43 -0.973 1 98.44 85 PRO A C 1
ATOM 673 O O . PRO A 1 85 ? -9.875 3.803 0.153 1 98.44 85 PRO A O 1
ATOM 676 N N . VAL A 1 86 ? -10.898 2.373 -1.198 1 98.81 86 VAL A N 1
ATOM 677 C CA . VAL A 1 86 ? -11.336 1.571 -0.061 1 98.81 86 VAL A CA 1
ATOM 678 C C . VAL A 1 86 ? -10.273 0.536 0.284 1 98.81 86 VAL A C 1
ATOM 680 O O . VAL A 1 86 ? -9.867 0.411 1.443 1 98.81 86 VAL A O 1
ATOM 683 N N . TYR A 1 87 ? -9.711 -0.15 -0.671 1 98.81 87 TYR A N 1
ATOM 684 C CA . TYR A 1 87 ? -8.898 -1.312 -0.342 1 98.81 87 TYR A CA 1
ATOM 685 C C . TYR A 1 87 ? -7.43 -1.06 -0.674 1 98.81 87 TYR A C 1
ATOM 687 O O . TYR A 1 87 ? -6.539 -1.721 -0.131 1 98.81 87 TYR A O 1
ATOM 695 N N . GLY A 1 88 ? -7.102 -0.203 -1.595 1 98.75 88 GLY A N 1
ATOM 696 C CA . GLY A 1 88 ? -5.727 0.12 -1.929 1 98.75 88 GLY A CA 1
ATOM 697 C C . GLY A 1 88 ? -4.895 -1.099 -2.289 1 98.75 88 GLY A C 1
ATOM 698 O O . GLY A 1 88 ? -5.379 -2.004 -2.971 1 98.75 88 GLY A O 1
ATOM 699 N N . CYS A 1 89 ? -3.699 -1.064 -1.921 1 98.88 89 CYS A N 1
ATOM 700 C CA . CYS A 1 89 ? -2.766 -2.143 -2.227 1 98.88 89 CYS A CA 1
ATOM 701 C C . CYS A 1 89 ? -3.189 -3.439 -1.546 1 98.88 89 CYS A C 1
ATOM 703 O O . CYS A 1 89 ? -2.889 -4.527 -2.035 1 98.88 89 CYS A O 1
ATOM 705 N N . LYS A 1 90 ? -3.838 -3.314 -0.42 1 98.88 90 LYS A N 1
ATOM 706 C CA . LYS A 1 90 ? -4.328 -4.52 0.239 1 98.88 90 LYS A CA 1
ATOM 707 C C . LYS A 1 90 ? -5.242 -5.316 -0.688 1 98.88 90 LYS A C 1
ATOM 709 O O . LYS A 1 90 ? -5.203 -6.551 -0.699 1 98.88 90 LYS A O 1
ATOM 714 N N . GLY A 1 91 ? -6.086 -4.551 -1.399 1 98.75 91 GLY A N 1
ATOM 715 C CA . GLY A 1 91 ? -6.941 -5.211 -2.373 1 98.75 91 GLY A CA 1
ATOM 716 C C . GLY A 1 91 ? -6.164 -5.961 -3.439 1 98.75 91 GLY A C 1
ATOM 717 O O . GLY A 1 91 ? -6.5 -7.098 -3.777 1 98.75 91 GLY A O 1
ATOM 718 N N . ALA A 1 92 ? -5.176 -5.398 -3.971 1 98.69 92 ALA A N 1
ATOM 719 C CA . ALA A 1 92 ? -4.324 -6.016 -4.984 1 98.69 92 ALA A CA 1
ATOM 720 C C . ALA A 1 92 ? -3.617 -7.25 -4.43 1 98.69 92 ALA A C 1
ATOM 722 O O . ALA A 1 92 ? -3.564 -8.289 -5.086 1 98.69 92 ALA A O 1
ATOM 723 N N . ILE A 1 93 ? -3.078 -7.125 -3.289 1 98.88 93 ILE A N 1
ATOM 724 C CA . ILE A 1 93 ? -2.365 -8.219 -2.641 1 98.88 93 ILE A CA 1
ATOM 725 C C . ILE A 1 93 ? -3.314 -9.391 -2.416 1 98.88 93 ILE A C 1
ATOM 727 O O . ILE A 1 93 ? -2.973 -10.539 -2.711 1 98.88 93 ILE A O 1
ATOM 731 N N . SER A 1 94 ? -4.484 -9.055 -1.896 1 98.88 94 SER A N 1
ATOM 732 C CA . SER A 1 94 ? -5.48 -10.102 -1.676 1 98.88 94 SER A CA 1
ATOM 733 C C . SER A 1 94 ? -5.824 -10.82 -2.975 1 98.88 94 SER A C 1
ATOM 735 O O . SER A 1 94 ? -5.965 -12.047 -2.994 1 98.88 94 SER A O 1
ATOM 737 N N . SER A 1 95 ? -6.059 -10.141 -4.012 1 98.75 95 SER A N 1
ATOM 738 C CA . SER A 1 95 ? -6.367 -10.727 -5.309 1 98.75 95 SER A CA 1
ATOM 739 C C . SER A 1 95 ? -5.242 -11.633 -5.785 1 98.75 95 SER A C 1
ATOM 741 O O . SER A 1 95 ? -5.492 -12.727 -6.305 1 98.75 95 SER A O 1
ATOM 743 N N . LEU A 1 96 ? -4.016 -11.18 -5.621 1 98.88 96 LEU A N 1
ATOM 744 C CA . LEU A 1 96 ? -2.857 -11.969 -6.031 1 98.88 96 LEU A CA 1
ATOM 745 C C . LEU A 1 96 ? -2.746 -13.242 -5.195 1 98.88 96 LEU A C 1
ATOM 747 O O . LEU A 1 96 ? -2.426 -14.312 -5.723 1 98.88 96 LEU A O 1
ATOM 751 N N . GLN A 1 97 ? -2.963 -13.07 -3.941 1 98.81 97 GLN A N 1
ATOM 752 C CA . GLN A 1 97 ? -2.949 -14.234 -3.066 1 98.81 97 GLN A CA 1
ATOM 753 C C . GLN A 1 97 ? -3.994 -15.258 -3.498 1 98.81 97 GLN A C 1
ATOM 755 O O . GLN A 1 97 ? -3.734 -16.469 -3.484 1 98.81 97 GLN A O 1
ATOM 760 N N . GLN A 1 98 ? -5.18 -14.828 -3.822 1 98.88 98 GLN A N 1
ATOM 761 C CA . GLN A 1 98 ? -6.219 -15.727 -4.309 1 98.88 98 GLN A CA 1
ATOM 762 C C . GLN A 1 98 ? -5.773 -16.453 -5.578 1 98.88 98 GLN A C 1
ATOM 764 O O . GLN A 1 98 ? -6.035 -17.641 -5.75 1 98.88 98 GLN A O 1
ATOM 769 N N . GLN A 1 99 ? -5.168 -15.711 -6.43 1 98.75 99 GLN A N 1
ATOM 770 C CA . GLN A 1 99 ? -4.66 -16.312 -7.66 1 98.75 99 GLN A CA 1
ATOM 771 C C . GLN A 1 99 ? -3.623 -17.391 -7.359 1 98.75 99 GLN A C 1
ATOM 773 O O . GLN A 1 99 ? -3.602 -18.438 -8.008 1 98.75 99 GLN A O 1
ATOM 778 N N . ILE A 1 100 ? -2.764 -17.172 -6.5 1 98.94 100 ILE A N 1
ATOM 779 C CA . ILE A 1 100 ? -1.756 -18.156 -6.105 1 98.94 100 ILE A CA 1
ATOM 780 C C . ILE A 1 100 ? -2.439 -19.406 -5.582 1 98.94 100 ILE A C 1
ATOM 782 O O . ILE A 1 100 ? -2.049 -20.531 -5.934 1 98.94 100 ILE A O 1
ATOM 786 N N . ASP A 1 101 ? -3.434 -19.203 -4.766 1 98.88 101 ASP A N 1
ATOM 787 C CA . ASP A 1 101 ? -4.16 -20.344 -4.227 1 98.88 101 ASP A CA 1
ATOM 788 C C . ASP A 1 101 ? -4.762 -21.188 -5.348 1 98.88 101 ASP A C 1
ATOM 790 O O . ASP A 1 101 ? -4.703 -22.422 -5.305 1 98.88 101 ASP A O 1
ATOM 794 N N . VAL A 1 102 ? -5.34 -20.594 -6.281 1 98.88 102 VAL A N 1
ATOM 795 C CA . VAL A 1 102 ? -5.945 -21.281 -7.414 1 98.88 102 VAL A CA 1
ATOM 796 C C . VAL A 1 102 ? -4.867 -22.031 -8.195 1 98.88 102 VAL A C 1
ATOM 798 O O . VAL A 1 102 ? -5.035 -23.219 -8.508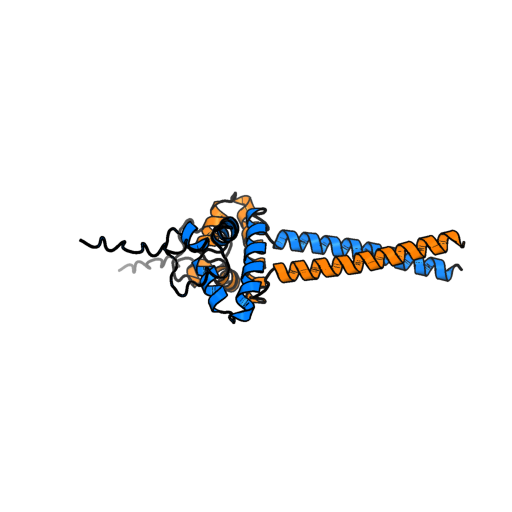 1 98.88 102 VAL A O 1
ATOM 801 N N . LEU A 1 103 ? -3.785 -21.312 -8.469 1 98.88 103 LEU A N 1
ATOM 802 C CA . LEU A 1 103 ? -2.699 -21.906 -9.242 1 98.88 103 LEU A CA 1
ATOM 803 C C . LEU A 1 103 ? -2.088 -23.094 -8.492 1 98.88 103 LEU A C 1
ATOM 805 O O . LEU A 1 103 ? -1.762 -24.109 -9.102 1 98.88 103 LEU A O 1
ATOM 809 N N . GLN A 1 104 ? -1.934 -22.891 -7.227 1 98.81 104 GLN A N 1
ATOM 810 C CA . GLN A 1 104 ? -1.4 -23.984 -6.418 1 98.81 104 GLN A CA 1
ATOM 811 C C . GLN A 1 104 ? -2.312 -25.203 -6.473 1 98.81 104 GLN A C 1
ATOM 813 O O . GLN A 1 104 ? -1.837 -26.344 -6.547 1 98.81 104 GLN A O 1
ATOM 818 N N . THR A 1 105 ? -3.555 -25.031 -6.414 1 98.88 105 THR A N 1
ATOM 819 C CA . THR A 1 105 ? -4.516 -26.125 -6.488 1 98.88 105 THR A CA 1
ATOM 820 C C . THR A 1 105 ? -4.453 -26.812 -7.848 1 98.88 105 THR A C 1
ATOM 822 O O . THR A 1 105 ? -4.438 -28.031 -7.934 1 98.88 105 THR A O 1
ATOM 825 N N . GLN A 1 106 ? -4.473 -26 -8.844 1 98.5 106 GLN A N 1
ATOM 826 C CA . GLN A 1 106 ? -4.398 -26.531 -10.203 1 98.5 106 GLN A CA 1
ATOM 827 C C . GLN A 1 106 ? -3.111 -27.328 -10.414 1 98.5 106 GLN A C 1
ATOM 829 O O . GLN A 1 106 ? -3.125 -28.391 -11.039 1 98.5 106 GLN A O 1
ATOM 834 N N . LEU A 1 107 ? -2.014 -26.828 -9.93 1 98.62 107 LEU A N 1
ATOM 835 C CA . LEU A 1 107 ? -0.737 -27.531 -10.039 1 98.62 107 LEU A CA 1
ATOM 836 C C . LEU A 1 107 ? -0.781 -28.859 -9.297 1 98.62 107 LEU A C 1
ATOM 838 O O . LEU A 1 107 ? -0.305 -29.875 -9.812 1 98.62 107 LEU A O 1
ATOM 842 N N . ALA A 1 108 ? -1.31 -28.781 -8.141 1 98.56 108 ALA A N 1
ATOM 843 C CA . ALA A 1 108 ? -1.424 -30.016 -7.363 1 98.56 108 ALA A CA 1
ATOM 844 C C . ALA A 1 108 ? -2.236 -31.062 -8.117 1 98.56 108 ALA A C 1
ATOM 846 O O . ALA A 1 108 ? -1.878 -32.25 -8.133 1 98.56 108 ALA A O 1
ATOM 847 N N . LEU A 1 109 ? -3.332 -30.672 -8.68 1 98.19 109 LEU A N 1
ATOM 848 C CA . LEU A 1 109 ? -4.184 -31.578 -9.445 1 98.19 109 LEU A CA 1
ATOM 849 C C . LEU A 1 109 ? -3.441 -32.125 -10.656 1 98.19 109 LEU A C 1
ATOM 851 O O . LEU A 1 109 ? -3.539 -33.312 -10.961 1 98.19 109 LEU A O 1
ATOM 855 N N . ALA A 1 110 ? -2.74 -31.281 -11.32 1 97.88 110 ALA A N 1
ATOM 856 C CA . ALA A 1 110 ? -1.975 -31.703 -12.492 1 97.88 110 ALA A CA 1
ATOM 857 C C . ALA A 1 110 ? -0.876 -32.688 -12.094 1 97.88 110 ALA A C 1
ATOM 859 O O . ALA A 1 110 ? -0.656 -33.688 -12.773 1 97.88 110 ALA A O 1
ATOM 860 N N . GLU A 1 111 ? -0.212 -32.375 -11.023 1 97.69 111 GLU A N 1
ATOM 861 C CA . GLU A 1 111 ? 0.848 -33.25 -10.531 1 97.69 111 GLU A CA 1
ATOM 862 C C . GLU A 1 111 ? 0.29 -34.625 -10.109 1 97.69 111 GLU A C 1
ATOM 864 O O . GLU A 1 111 ? 0.914 -35.656 -10.344 1 97.69 111 GLU A O 1
ATOM 869 N N . ALA A 1 112 ? -0.818 -34.562 -9.453 1 97.56 112 ALA A N 1
ATOM 870 C CA . ALA A 1 112 ? -1.464 -35.812 -9.062 1 97.56 112 ALA A CA 1
ATOM 871 C C . ALA A 1 112 ? -1.818 -36.656 -10.289 1 97.56 112 ALA A C 1
ATOM 873 O O . ALA A 1 112 ? -1.671 -37.875 -10.266 1 97.56 112 ALA A O 1
ATOM 874 N N . GLU A 1 113 ? -2.326 -36.062 -11.273 1 96.44 113 GLU A N 1
ATOM 875 C CA . GLU A 1 113 ? -2.67 -36.75 -12.508 1 96.44 113 GLU A CA 1
ATOM 876 C C . GLU A 1 113 ? -1.441 -37.375 -13.141 1 96.44 113 GLU A C 1
ATOM 878 O O . GLU A 1 113 ? -1.504 -38.531 -13.594 1 96.44 113 GLU A O 1
ATOM 883 N N . VAL A 1 114 ? -0.333 -36.688 -13.211 1 95.31 114 VAL A N 1
ATOM 884 C CA . VAL A 1 114 ? 0.915 -37.188 -13.766 1 95.31 114 VAL A CA 1
ATOM 885 C C . VAL A 1 114 ? 1.348 -38.438 -12.992 1 95.31 114 VAL A C 1
ATOM 887 O O . VAL A 1 114 ? 1.729 -39.438 -13.586 1 95.31 114 VAL A O 1
ATOM 890 N N . VAL A 1 115 ? 1.292 -38.312 -11.703 1 95.19 115 VAL A N 1
ATOM 891 C CA . VAL A 1 115 ? 1.685 -39.438 -10.852 1 95.19 115 VAL A CA 1
ATOM 892 C C . VAL A 1 115 ? 0.787 -40.656 -11.133 1 95.19 115 VAL A C 1
ATOM 894 O O . VAL A 1 115 ? 1.271 -41.781 -11.258 1 95.19 115 VAL A O 1
ATOM 897 N N . HIS A 1 116 ? -0.504 -40.375 -11.188 1 94.75 116 HIS A N 1
ATOM 898 C CA . HIS A 1 116 ? -1.458 -41.469 -11.453 1 94.75 116 HIS A CA 1
ATOM 899 C C . HIS A 1 116 ? -1.178 -42.125 -12.797 1 94.75 116 HIS A C 1
ATOM 901 O O . HIS A 1 116 ? -1.259 -43.344 -12.922 1 94.75 116 HIS A O 1
ATOM 907 N N . MET A 1 117 ? -0.813 -41.438 -13.781 1 91.94 117 MET A N 1
ATOM 908 C CA . MET A 1 117 ? -0.552 -41.969 -15.125 1 91.94 117 MET A CA 1
ATOM 909 C C . MET A 1 117 ? 0.753 -42.75 -15.156 1 91.94 117 MET A C 1
ATOM 911 O O . MET A 1 117 ? 0.861 -43.75 -15.859 1 91.94 117 MET A O 1
ATOM 915 N N . ARG A 1 118 ? 1.718 -42.312 -14.344 1 90.94 118 ARG A N 1
ATOM 916 C CA . ARG A 1 118 ? 2.996 -43.031 -14.258 1 90.94 118 ARG A CA 1
ATOM 917 C C . ARG A 1 118 ? 2.826 -44.406 -13.633 1 90.94 118 ARG A C 1
ATOM 919 O O . ARG A 1 118 ? 3.51 -45.344 -14.023 1 90.94 118 ARG A O 1
ATOM 926 N N . ILE A 1 119 ? 1.916 -44.5 -12.688 1 91 119 ILE A N 1
ATOM 927 C CA . ILE A 1 119 ? 1.675 -45.781 -12.016 1 91 119 ILE A CA 1
ATOM 928 C C . ILE A 1 119 ? 0.958 -46.75 -12.961 1 91 119 ILE A C 1
ATOM 930 O O . ILE A 1 119 ? 1.152 -47.969 -12.891 1 91 119 ILE A O 1
ATOM 934 N N . ARG A 1 120 ? 0.18 -46.375 -13.852 1 84.62 120 ARG A N 1
ATOM 935 C CA . ARG A 1 120 ? -0.618 -47.188 -14.766 1 84.62 120 ARG A CA 1
ATOM 936 C C . ARG A 1 120 ? 0.2 -47.625 -15.977 1 84.62 120 ARG A C 1
ATOM 938 O O . ARG A 1 120 ? -0.188 -48.531 -16.703 1 84.62 120 ARG A O 1
ATOM 945 N N . LEU A 1 121 ? 1.259 -46.938 -16.25 1 71.38 121 LEU A N 1
ATOM 946 C CA . LEU A 1 121 ? 2.158 -47.312 -17.328 1 71.38 121 LEU A CA 1
ATOM 947 C C . LEU A 1 121 ? 3.117 -48.406 -16.859 1 71.38 121 LEU A C 1
ATOM 949 O O . LEU A 1 121 ? 3.412 -49.344 -17.625 1 71.38 121 LEU A O 1
ATOM 953 N N . MET B 1 1 ? -24.625 20.094 54.812 1 34.56 1 MET B N 1
ATOM 954 C CA . MET B 1 1 ? -23.328 20.172 54.156 1 34.56 1 MET B CA 1
ATOM 955 C C . MET B 1 1 ? -23.141 19.016 53.188 1 34.56 1 MET B C 1
ATOM 957 O O . MET B 1 1 ? -22.672 17.938 53.562 1 34.56 1 MET B O 1
ATOM 961 N N . MET B 1 2 ? -24.078 18.688 52.344 1 40.28 2 MET B N 1
ATOM 962 C CA . MET B 1 2 ? -24.219 17.688 51.281 1 40.28 2 MET B CA 1
ATOM 963 C C . MET B 1 2 ? -23.094 17.812 50.281 1 40.28 2 MET B C 1
ATOM 965 O O . MET B 1 2 ? -22.953 18.844 49.625 1 40.28 2 MET B O 1
ATOM 969 N N . LYS B 1 3 ? -21.906 17.297 50.562 1 43.53 3 LYS B N 1
ATOM 970 C CA . LYS B 1 3 ? -20.812 17.125 49.625 1 43.53 3 LYS B CA 1
ATOM 971 C C . LYS B 1 3 ? -21.359 16.734 48.25 1 43.53 3 LYS B C 1
ATOM 973 O O . LYS B 1 3 ? -22.062 15.727 48.094 1 43.53 3 LYS B O 1
ATOM 978 N N . ASP B 1 4 ? -21.766 17.656 47.344 1 38.69 4 ASP B N 1
ATOM 979 C CA . ASP B 1 4 ? -21.969 17.453 45.906 1 38.69 4 ASP B CA 1
ATOM 980 C C . ASP B 1 4 ? -20.859 16.578 45.344 1 38.69 4 ASP B C 1
ATOM 982 O O . ASP B 1 4 ? -19.688 16.953 45.344 1 38.69 4 ASP B O 1
ATOM 986 N N . ILE B 1 5 ? -20.859 15.242 45.656 1 41.91 5 ILE B N 1
ATOM 987 C CA . ILE B 1 5 ? -20.078 14.297 44.875 1 41.91 5 ILE B CA 1
ATOM 988 C C . ILE B 1 5 ? -20.094 14.711 43.406 1 41.91 5 ILE B C 1
ATOM 990 O O . ILE B 1 5 ? -21.125 14.664 42.75 1 41.91 5 ILE B O 1
ATOM 994 N N . SER B 1 6 ? -19.578 15.852 43.031 1 43.62 6 SER B N 1
ATOM 995 C CA . SER B 1 6 ? -19.25 16.125 41.625 1 43.62 6 SER B CA 1
ATOM 996 C C . SER B 1 6 ? -19 14.828 40.875 1 43.62 6 SER B C 1
ATOM 998 O O . SER B 1 6 ? -18.125 14.047 41.25 1 43.62 6 SER B O 1
ATOM 1000 N N . ARG B 1 7 ? -20 14.148 40.406 1 40.34 7 ARG B N 1
ATOM 1001 C CA . ARG B 1 7 ? -19.875 13.125 39.375 1 40.34 7 ARG B CA 1
ATOM 1002 C C . ARG B 1 7 ? -18.672 13.414 38.438 1 40.34 7 ARG B C 1
ATOM 1004 O O . ARG B 1 7 ? -18.672 14.406 37.719 1 40.34 7 ARG B O 1
ATOM 1011 N N . LYS B 1 8 ? -17.5 13.281 38.844 1 43.53 8 LYS B N 1
ATOM 1012 C CA . LYS B 1 8 ? -16.422 13.133 37.906 1 43.53 8 LYS B CA 1
ATOM 1013 C C . LYS B 1 8 ? -16.906 12.453 36.625 1 43.53 8 LYS B C 1
ATOM 1015 O O . LYS B 1 8 ? -17.281 11.281 36.625 1 43.53 8 LYS B O 1
ATOM 1020 N N . GLN B 1 9 ? -17.75 12.961 35.781 1 43.16 9 GLN B N 1
ATOM 1021 C CA . GLN B 1 9 ? -17.953 12.43 34.438 1 43.16 9 GLN B CA 1
ATOM 1022 C C . GLN B 1 9 ? -16.719 11.711 33.938 1 43.16 9 GLN B C 1
ATOM 1024 O O . GLN B 1 9 ? -15.68 12.336 33.688 1 43.16 9 GLN B O 1
ATOM 1029 N N . SER B 1 10 ? -16.312 10.672 34.406 1 49.03 10 SER B N 1
ATOM 1030 C CA . SER B 1 10 ? -15.258 9.812 33.906 1 49.03 10 SER B CA 1
ATOM 1031 C C . SER B 1 10 ? -15.031 10.031 32.406 1 49.03 10 SER B C 1
ATOM 1033 O O . SER B 1 10 ? -15.922 9.758 31.609 1 49.03 10 SER B O 1
ATOM 1035 N N . ALA B 1 11 ? -14.586 11.062 31.984 1 59.28 11 ALA B N 1
ATOM 1036 C CA . ALA B 1 11 ? -14.273 11.414 30.609 1 59.28 11 ALA B CA 1
ATOM 1037 C C . ALA B 1 11 ? -13.781 10.195 29.828 1 59.28 11 ALA B C 1
ATOM 1039 O O . ALA B 1 11 ? -12.922 9.453 30.297 1 59.28 11 ALA B O 1
ATOM 1040 N N . ALA B 1 12 ? -14.641 9.555 28.969 1 73.81 12 ALA B N 1
ATOM 1041 C CA . ALA B 1 12 ? -14.273 8.43 28.109 1 73.81 12 ALA B CA 1
ATOM 1042 C C . ALA B 1 12 ? -12.883 8.625 27.531 1 73.81 12 ALA B C 1
ATOM 1044 O O . ALA B 1 12 ? -12.469 9.75 27.234 1 73.81 12 ALA B O 1
ATOM 1045 N N . LEU B 1 13 ? -11.961 7.711 27.875 1 86.31 13 LEU B N 1
ATOM 1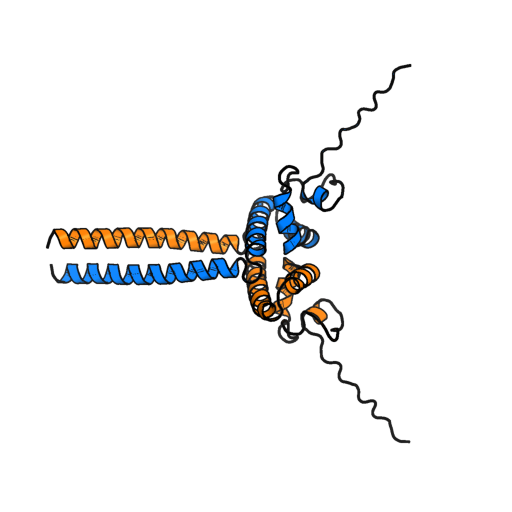046 C CA . LEU B 1 13 ? -10.609 7.719 27.328 1 86.31 13 LEU B CA 1
ATOM 1047 C C . LEU B 1 13 ? -10.633 8.047 25.844 1 86.31 13 LEU B C 1
ATOM 1049 O O . LEU B 1 13 ? -11.539 7.625 25.109 1 86.31 13 LEU B O 1
ATOM 1053 N N . PRO B 1 14 ? -9.883 8.969 25.5 1 93.25 14 PRO B N 1
ATOM 1054 C CA . PRO B 1 14 ? -9.805 9.281 24.078 1 93.25 14 PRO B CA 1
ATOM 1055 C C . PRO B 1 14 ? -9.508 8.047 23.219 1 93.25 14 PRO B C 1
ATOM 1057 O O . PRO B 1 14 ? -9.016 7.039 23.734 1 93.25 14 PRO B O 1
ATOM 1060 N N . CYS B 1 15 ? -9.898 8.062 22.016 1 96.19 15 CYS B N 1
ATOM 1061 C CA . CYS B 1 15 ? -9.523 6.98 21.125 1 96.19 15 CYS B CA 1
ATOM 1062 C C . CYS B 1 15 ? -8.008 6.918 20.953 1 96.19 15 CYS B C 1
ATOM 1064 O O . CYS B 1 15 ? -7.289 7.801 21.422 1 96.19 15 CYS B O 1
ATOM 1066 N N . ALA B 1 16 ? -7.469 5.961 20.406 1 96.25 16 ALA B N 1
ATOM 1067 C CA . ALA B 1 16 ? -6.027 5.77 20.234 1 96.25 16 ALA B CA 1
ATOM 1068 C C . ALA B 1 16 ? -5.406 6.922 19.453 1 96.25 16 ALA B C 1
ATOM 1070 O O . ALA B 1 16 ? -4.309 7.379 19.781 1 96.25 16 ALA B O 1
ATOM 1071 N N . ALA B 1 17 ? -6.133 7.344 18.359 1 97.19 17 ALA B N 1
ATOM 1072 C CA . ALA B 1 17 ? -5.637 8.453 17.547 1 97.19 17 ALA B CA 1
ATOM 1073 C C . ALA B 1 17 ? -5.484 9.719 18.375 1 97.19 17 ALA B C 1
ATOM 1075 O O . ALA B 1 17 ? -4.418 10.336 18.391 1 97.19 17 ALA B O 1
ATOM 1076 N N . CYS B 1 18 ? -6.5 10.039 19.078 1 96.94 18 CYS B N 1
ATOM 1077 C CA . CYS B 1 18 ? -6.488 11.266 19.875 1 96.94 18 CYS B CA 1
ATOM 1078 C C . CYS B 1 18 ? -5.484 11.164 21.016 1 96.94 18 CYS B C 1
ATOM 1080 O O . CYS B 1 18 ? -4.848 12.156 21.375 1 96.94 18 CYS B O 1
ATOM 1082 N N . TYR B 1 19 ? -5.391 10.008 21.578 1 95.5 19 TYR B N 1
ATOM 1083 C CA . TYR B 1 19 ? -4.387 9.773 22.609 1 95.5 19 TYR B CA 1
ATOM 1084 C C . TYR B 1 19 ? -2.986 10.062 22.078 1 95.5 19 TYR B C 1
ATOM 1086 O O . TYR B 1 19 ? -2.225 10.812 22.688 1 95.5 19 TYR B O 1
ATOM 1094 N N . ILE B 1 20 ? -2.682 9.477 20.953 1 95.06 20 ILE B N 1
ATOM 1095 C CA . ILE B 1 20 ? -1.358 9.602 20.359 1 95.06 20 ILE B CA 1
ATOM 1096 C C . ILE B 1 20 ? -1.121 11.055 19.938 1 95.06 20 ILE B C 1
ATOM 1098 O O . ILE B 1 20 ? -0.002 11.562 20.047 1 95.06 20 ILE B O 1
ATOM 1102 N N . LEU B 1 21 ? -2.152 11.688 19.531 1 95.44 21 LEU B N 1
ATOM 1103 C CA . LEU B 1 21 ? -2.057 13.062 19.047 1 95.44 21 LEU B CA 1
ATOM 1104 C C . LEU B 1 21 ? -2.158 14.047 20.203 1 95.44 21 LEU B C 1
ATOM 1106 O O . LEU B 1 21 ? -2.107 15.266 20 1 95.44 21 LEU B O 1
ATOM 1110 N N . ARG B 1 22 ? -2.398 13.492 21.438 1 94.5 22 ARG B N 1
ATOM 1111 C CA . ARG B 1 22 ? -2.473 14.266 22.672 1 94.5 22 ARG B CA 1
ATOM 1112 C C . ARG B 1 22 ? -3.6 15.297 22.609 1 94.5 22 ARG B C 1
ATOM 1114 O O . ARG B 1 22 ? -3.391 16.469 22.906 1 94.5 22 ARG B O 1
ATOM 1121 N N . ARG B 1 23 ? -4.73 14.82 22.219 1 92.75 23 ARG B N 1
ATOM 1122 C CA . ARG B 1 23 ? -5.949 15.625 22.203 1 92.75 23 ARG B CA 1
ATOM 1123 C C . ARG B 1 23 ? -7.133 14.836 22.75 1 92.75 23 ARG B C 1
ATOM 1125 O O . ARG B 1 23 ? -7.027 13.625 22.984 1 92.75 23 ARG B O 1
ATOM 1132 N N . ARG B 1 24 ? -8.211 15.555 22.984 1 90.69 24 ARG B N 1
ATOM 1133 C CA . ARG B 1 24 ? -9.461 14.938 23.422 1 90.69 24 ARG B CA 1
ATOM 1134 C C . ARG B 1 24 ? -10.344 14.594 22.219 1 90.69 24 ARG B C 1
ATOM 1136 O O . ARG B 1 24 ? -10.367 15.328 21.234 1 90.69 24 ARG B O 1
ATOM 1143 N N . CYS B 1 25 ? -11.023 13.492 22.359 1 93.44 25 CYS B N 1
ATOM 1144 C CA . CYS B 1 25 ? -11.945 13.102 21.297 1 93.44 25 CYS B CA 1
ATOM 1145 C C . CYS B 1 25 ? -13.125 14.07 21.219 1 93.44 25 CYS B C 1
ATOM 1147 O O . CYS B 1 25 ? -13.766 14.359 22.234 1 93.44 25 CYS B O 1
ATOM 1149 N N . ALA B 1 26 ? -13.406 14.516 20.094 1 91 26 ALA B N 1
ATOM 1150 C CA . ALA B 1 26 ? -14.648 15.227 19.844 1 91 26 ALA B CA 1
ATOM 1151 C C . ALA B 1 26 ? -15.828 14.266 19.766 1 91 26 ALA B C 1
ATOM 1153 O O . ALA B 1 26 ? -15.641 13.055 19.656 1 91 26 ALA B O 1
ATOM 1154 N N . GLN B 1 27 ? -17.094 14.742 19.906 1 89.62 27 GLN B N 1
ATOM 1155 C CA . GLN B 1 27 ? -18.297 13.938 19.812 1 89.62 27 GLN B CA 1
ATOM 1156 C C . GLN B 1 27 ? -18.391 13.234 18.453 1 89.62 27 GLN B C 1
ATOM 1158 O O . GLN B 1 27 ? -18.844 12.102 18.375 1 89.62 27 GLN B O 1
ATOM 1163 N N . ASP B 1 28 ? -17.828 13.867 17.422 1 91.94 28 ASP B N 1
ATOM 1164 C CA . ASP B 1 28 ? -17.906 13.32 16.078 1 91.94 28 ASP B CA 1
ATOM 1165 C C . ASP B 1 28 ? -16.516 12.93 15.562 1 91.94 28 ASP B C 1
ATOM 1167 O O . ASP B 1 28 ? -16.219 13.086 14.383 1 91.94 28 ASP B O 1
ATOM 1171 N N . CYS B 1 29 ? -15.766 12.43 16.5 1 95.56 29 CYS B N 1
ATOM 1172 C CA . CYS B 1 29 ? -14.398 12.062 16.125 1 95.56 29 CYS B CA 1
ATOM 1173 C C . CYS B 1 29 ? -14.406 10.992 15.039 1 95.56 29 CYS B C 1
ATOM 1175 O O . CYS B 1 29 ? -14.914 9.891 15.25 1 95.56 29 CYS B O 1
ATOM 1177 N N . MET B 1 30 ? -13.719 11.203 13.984 1 95 30 MET B N 1
ATOM 1178 C CA . MET B 1 30 ? -13.68 10.336 12.812 1 95 30 MET B CA 1
ATOM 1179 C C . MET B 1 30 ? -12.891 9.062 13.102 1 95 30 MET B C 1
ATOM 1181 O O . MET B 1 30 ? -13.094 8.039 12.453 1 95 30 MET B O 1
ATOM 1185 N N . PHE B 1 31 ? -12.07 9.133 14.117 1 97.12 31 PHE B N 1
ATOM 1186 C CA . PHE B 1 31 ? -11.148 8.031 14.391 1 97.12 31 PHE B CA 1
ATOM 1187 C C . PHE B 1 31 ? -11.719 7.098 15.445 1 97.12 31 PHE B C 1
ATOM 1189 O O . PHE B 1 31 ? -11.391 5.906 15.469 1 97.12 31 PHE B O 1
ATOM 1196 N N . ALA B 1 32 ? -12.586 7.562 16.266 1 96 32 ALA B N 1
ATOM 1197 C CA . ALA B 1 32 ? -13.062 6.867 17.453 1 96 32 ALA B CA 1
ATOM 1198 C C . ALA B 1 32 ? -13.641 5.5 17.094 1 96 32 ALA B C 1
ATOM 1200 O O . ALA B 1 32 ? -13.352 4.504 17.766 1 96 32 ALA B O 1
ATOM 1201 N N . PRO B 1 33 ? -14.398 5.352 16.016 1 95.62 33 PRO B N 1
ATOM 1202 C CA . PRO B 1 33 ? -14.984 4.047 15.695 1 95.62 33 PRO B CA 1
ATOM 1203 C C . PRO B 1 33 ? -13.938 3.027 15.25 1 95.62 33 PRO B C 1
ATOM 1205 O O . PRO B 1 33 ? -14.188 1.82 15.305 1 95.62 33 PRO B O 1
ATOM 1208 N N . TYR B 1 34 ? -12.773 3.502 14.914 1 96.69 34 TYR B N 1
ATOM 1209 C CA . TYR B 1 34 ? -11.883 2.604 14.18 1 96.69 34 TYR B CA 1
ATOM 1210 C C . TYR B 1 34 ? -10.57 2.406 14.93 1 96.69 34 TYR B C 1
ATOM 1212 O O . TYR B 1 34 ? -9.82 1.47 14.641 1 96.69 34 TYR B O 1
ATOM 1220 N N . PHE B 1 35 ? -10.297 3.246 15.891 1 97.12 35 PHE B N 1
ATOM 1221 C CA . PHE B 1 35 ? -9.039 3.203 16.625 1 97.12 35 PHE B CA 1
ATOM 1222 C C . PHE B 1 35 ? -9.281 3.223 18.125 1 97.12 35 PHE B C 1
ATOM 1224 O O . PHE B 1 35 ? -9.047 4.238 18.781 1 97.12 35 PHE B O 1
ATOM 1231 N N . PRO B 1 36 ? -9.648 2.094 18.594 1 93.56 36 PRO B N 1
ATOM 1232 C CA . PRO B 1 36 ? -9.906 2.033 20.031 1 93.56 36 PRO B CA 1
ATOM 1233 C C . PRO B 1 36 ? -8.648 2.287 20.859 1 93.56 36 PRO B C 1
ATOM 1235 O O . PRO B 1 36 ? -7.551 1.888 20.469 1 93.56 36 PRO B O 1
ATOM 1238 N N . VAL B 1 37 ? -8.797 2.715 22.031 1 90.81 37 VAL B N 1
ATOM 1239 C CA . VAL B 1 37 ? -7.715 3.207 22.891 1 90.81 37 VAL B CA 1
ATOM 1240 C C . VAL B 1 37 ? -6.832 2.043 23.328 1 90.81 37 VAL B C 1
ATOM 1242 O O . VAL B 1 37 ? -5.637 2.221 23.562 1 90.81 37 VAL B O 1
ATOM 1245 N N . ASP B 1 38 ? -7.34 0.933 23.297 1 92 38 ASP B N 1
ATOM 1246 C CA . ASP B 1 38 ? -6.59 -0.219 23.797 1 92 38 ASP B CA 1
ATOM 1247 C C . ASP B 1 38 ? -5.703 -0.809 22.703 1 92 38 ASP B C 1
ATOM 1249 O O . ASP B 1 38 ? -4.926 -1.732 22.953 1 92 38 ASP B O 1
ATOM 1253 N N . GLU B 1 39 ? -5.734 -0.24 21.484 1 91.5 39 GLU B N 1
ATOM 1254 C CA . GLU B 1 39 ? -4.871 -0.673 20.391 1 91.5 39 GLU B CA 1
ATOM 1255 C C . GLU B 1 39 ? -4.117 0.506 19.797 1 91.5 39 GLU B C 1
ATOM 1257 O O . GLU B 1 39 ? -4.223 0.766 18.594 1 91.5 39 GLU B O 1
ATOM 1262 N N . PRO B 1 40 ? -3.359 1.123 20.625 1 90.19 40 PRO B N 1
ATOM 1263 C CA . PRO B 1 40 ? -2.693 2.338 20.156 1 90.19 40 PRO B CA 1
ATOM 1264 C C . PRO B 1 40 ? -1.745 2.07 18.984 1 90.19 40 PRO B C 1
ATOM 1266 O O . PRO B 1 40 ? -1.523 2.951 18.156 1 90.19 40 PRO B O 1
ATOM 1269 N N . HIS B 1 41 ? -1.199 0.897 18.875 1 90.69 41 HIS B N 1
ATOM 1270 C CA . HIS B 1 41 ? -0.235 0.547 17.844 1 90.69 41 HIS B CA 1
ATOM 1271 C C . HIS B 1 41 ? -0.875 0.583 16.453 1 90.69 41 HIS B C 1
ATOM 1273 O O . HIS B 1 41 ? -0.188 0.794 15.453 1 90.69 41 HIS B O 1
ATOM 1279 N N . LYS B 1 42 ? -2.16 0.405 16.406 1 92.62 42 LYS B N 1
ATOM 1280 C CA . LYS B 1 42 ? -2.879 0.46 15.141 1 92.62 42 LYS B CA 1
ATOM 1281 C C . LYS B 1 42 ? -2.766 1.843 14.508 1 92.62 42 LYS B C 1
ATOM 1283 O O . LYS B 1 42 ? -2.682 1.965 13.281 1 92.62 42 LYS B O 1
ATOM 1288 N N . PHE B 1 43 ? -2.742 2.822 15.375 1 96.62 43 PHE B N 1
ATOM 1289 C CA . PHE B 1 43 ? -2.721 4.176 14.828 1 96.62 43 PHE B CA 1
ATOM 1290 C C . PHE B 1 43 ? -1.288 4.672 14.68 1 96.62 43 PHE B C 1
ATOM 1292 O O . PHE B 1 43 ? -1.009 5.527 13.828 1 96.62 43 PHE B O 1
ATOM 1299 N N . THR B 1 44 ? -0.356 4.145 15.43 1 96.62 44 THR B N 1
ATOM 1300 C CA . THR B 1 44 ? 1.019 4.633 15.383 1 96.62 44 THR B CA 1
ATOM 1301 C C . THR B 1 44 ? 1.599 4.473 13.977 1 96.62 44 THR B C 1
ATOM 1303 O O . THR B 1 44 ? 2.213 5.402 13.445 1 96.62 44 THR B O 1
ATOM 1306 N N . GLY B 1 45 ? 1.396 3.336 13.375 1 95.5 45 GLY B N 1
ATOM 1307 C CA . GLY B 1 45 ? 1.869 3.113 12.016 1 95.5 45 GLY B CA 1
ATOM 1308 C C . GLY B 1 45 ? 1.163 3.98 10.992 1 95.5 45 GLY B C 1
ATOM 1309 O O . GLY B 1 45 ? 1.802 4.531 10.094 1 95.5 45 GLY B O 1
ATOM 1310 N N . VAL B 1 46 ? -0.106 4.129 11.18 1 98 46 VAL B N 1
ATOM 1311 C CA . VAL B 1 46 ? -0.93 4.934 10.289 1 98 46 VAL B CA 1
ATOM 1312 C C . VAL B 1 46 ? -0.485 6.391 10.344 1 98 46 VAL B C 1
ATOM 1314 O O . VAL B 1 46 ? -0.337 7.043 9.305 1 98 46 VAL B O 1
ATOM 1317 N N . TYR B 1 47 ? -0.234 6.809 11.523 1 97.19 47 TYR B N 1
ATOM 1318 C CA . TYR B 1 47 ? 0.201 8.188 11.727 1 97.19 47 TYR B CA 1
ATOM 1319 C C . TYR B 1 47 ? 1.568 8.422 11.094 1 97.19 47 TYR B C 1
ATOM 1321 O O . TYR B 1 47 ? 1.795 9.461 10.461 1 97.19 47 TYR B O 1
ATOM 1329 N N . LYS B 1 48 ? 2.416 7.512 11.289 1 95.88 48 LYS B N 1
ATOM 1330 C CA . LYS B 1 48 ? 3.773 7.629 10.766 1 95.88 48 LYS B CA 1
ATOM 1331 C C . LYS B 1 48 ? 3.773 7.664 9.242 1 95.88 48 LYS B C 1
ATOM 1333 O O . LYS B 1 48 ? 4.527 8.43 8.633 1 95.88 48 LYS B O 1
ATOM 1338 N N . VAL B 1 49 ? 2.941 6.938 8.609 1 97.75 49 VAL B N 1
ATOM 1339 C CA . VAL B 1 49 ? 3.045 6.719 7.172 1 97.75 49 VAL B CA 1
ATOM 1340 C C . VAL B 1 49 ? 2.141 7.703 6.434 1 97.75 49 VAL B C 1
ATOM 1342 O O . VAL B 1 49 ? 2.555 8.32 5.449 1 97.75 49 VAL B O 1
ATOM 1345 N N . PHE B 1 50 ? 0.932 7.898 6.957 1 98.06 50 PHE B N 1
ATOM 1346 C CA . PHE B 1 50 ? -0.056 8.656 6.195 1 98.06 50 PHE B CA 1
ATOM 1347 C C . PHE B 1 50 ? -0.313 10.008 6.844 1 98.06 50 PHE B C 1
ATOM 1349 O O . PHE B 1 50 ? -0.706 10.961 6.164 1 98.06 50 PHE B O 1
ATOM 1356 N N . GLY B 1 51 ? -0.131 10.016 8.148 1 96.75 51 GLY B N 1
ATOM 1357 C CA . GLY B 1 51 ? -0.507 11.227 8.859 1 96.75 51 GLY B CA 1
ATOM 1358 C C . GLY B 1 51 ? -1.989 11.297 9.18 1 96.75 51 GLY B C 1
ATOM 1359 O O . GLY B 1 51 ? -2.816 10.789 8.422 1 96.75 51 GLY B O 1
ATOM 1360 N N . ALA B 1 52 ? -2.299 11.945 10.258 1 95.88 52 ALA B N 1
ATOM 1361 C CA . ALA B 1 52 ? -3.672 12.008 10.75 1 95.88 52 ALA B CA 1
ATOM 1362 C C . ALA B 1 52 ? -4.559 12.82 9.812 1 95.88 52 ALA B C 1
ATOM 1364 O O . ALA B 1 52 ? -5.688 12.43 9.516 1 95.88 52 ALA B O 1
ATOM 1365 N N . SER B 1 53 ? -4.035 13.891 9.281 1 94.38 53 SER B N 1
ATOM 1366 C CA . SER B 1 53 ? -4.816 14.758 8.406 1 94.38 53 SER B CA 1
ATOM 1367 C C . SER B 1 53 ? -5.172 14.062 7.098 1 94.38 53 SER B C 1
ATOM 1369 O O . SER B 1 53 ? -6.305 14.148 6.629 1 94.38 53 SER B O 1
ATOM 1371 N N . ASN B 1 54 ? -4.262 13.438 6.625 1 95.94 54 ASN B N 1
ATOM 1372 C CA . ASN B 1 54 ? -4.488 12.742 5.359 1 95.94 54 ASN B CA 1
ATOM 1373 C C . ASN B 1 54 ? -5.477 11.594 5.523 1 95.94 54 ASN B C 1
ATOM 1375 O O . ASN B 1 54 ? -6.332 11.375 4.664 1 95.94 54 ASN B O 1
ATOM 1379 N N . VAL B 1 55 ? -5.348 10.883 6.594 1 97.56 55 VAL B N 1
ATOM 1380 C CA . VAL B 1 55 ? -6.273 9.789 6.863 1 97.56 55 VAL B CA 1
ATOM 1381 C C . VAL B 1 55 ? -7.691 10.344 7.023 1 97.56 55 VAL B C 1
ATOM 1383 O O . VAL B 1 55 ? -8.648 9.781 6.488 1 97.56 55 VAL B O 1
ATOM 1386 N N . ASN B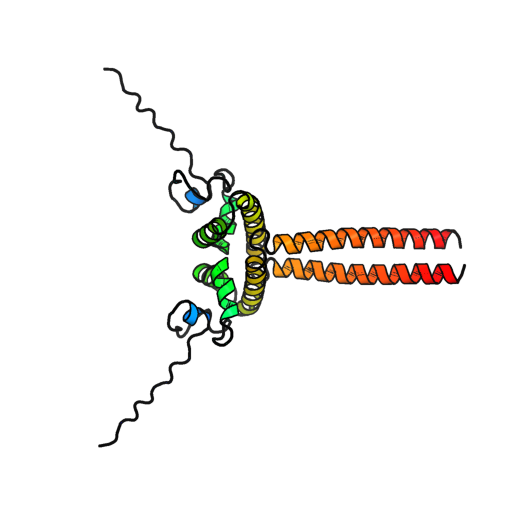 1 56 ? -7.754 11.422 7.766 1 96.31 56 ASN B N 1
ATOM 1387 C CA . ASN B 1 56 ? -9.055 12.062 7.934 1 96.31 56 ASN B CA 1
ATOM 1388 C C . ASN B 1 56 ? -9.664 12.445 6.59 1 96.31 56 ASN B C 1
ATOM 1390 O O . ASN B 1 56 ? -10.852 12.203 6.348 1 96.31 56 ASN B O 1
ATOM 1394 N N . LYS B 1 57 ? -8.883 13.039 5.785 1 97 57 LYS B N 1
ATOM 1395 C CA . LYS B 1 57 ? -9.344 13.438 4.457 1 97 57 LYS B CA 1
ATOM 1396 C C . LYS B 1 57 ? -9.797 12.227 3.646 1 97 57 LYS B C 1
ATOM 1398 O O . LYS B 1 57 ? -10.859 12.25 3.029 1 97 57 LYS B O 1
ATOM 1403 N N . MET B 1 58 ? -9.039 11.172 3.631 1 97.38 58 MET B N 1
ATOM 1404 C CA . MET B 1 58 ? -9.352 9.969 2.871 1 97.38 58 MET B CA 1
ATOM 1405 C C . MET B 1 58 ? -10.664 9.344 3.355 1 97.38 58 MET B C 1
ATOM 1407 O O . MET B 1 58 ? -11.492 8.93 2.547 1 97.38 58 MET B O 1
ATOM 1411 N N . LEU B 1 59 ? -10.844 9.32 4.629 1 97.88 59 LEU B N 1
ATOM 1412 C CA . LEU B 1 59 ? -12.055 8.711 5.188 1 97.88 59 LEU B CA 1
ATOM 1413 C C . LEU B 1 59 ? -13.281 9.57 4.895 1 97.88 59 LEU B C 1
ATOM 1415 O O . LEU B 1 59 ? -14.359 9.047 4.621 1 97.88 59 LEU B O 1
ATOM 1419 N N . ASN B 1 60 ? -13.086 10.875 4.895 1 97.06 60 ASN B N 1
ATOM 1420 C CA . ASN B 1 60 ? -14.203 11.789 4.656 1 97.06 60 ASN B CA 1
ATOM 1421 C C . ASN B 1 60 ? -14.695 11.703 3.217 1 97.06 60 ASN B C 1
ATOM 1423 O O . ASN B 1 60 ? -15.828 12.086 2.924 1 97.06 60 ASN B O 1
ATOM 1427 N N . GLU B 1 61 ? -13.867 11.203 2.383 1 97 61 GLU B N 1
ATOM 1428 C CA . GLU B 1 61 ? -14.234 11.102 0.972 1 97 61 GLU B CA 1
ATOM 1429 C C . GLU B 1 61 ? -15.055 9.844 0.704 1 97 61 GLU B C 1
ATOM 1431 O O . GLU B 1 61 ? -15.633 9.695 -0.373 1 97 61 GLU B O 1
ATOM 1436 N N . LEU B 1 62 ? -15.234 9 1.673 1 98.06 62 LEU B N 1
ATOM 1437 C CA . LEU B 1 62 ? -15.883 7.707 1.492 1 98.06 62 LEU B CA 1
ATOM 1438 C C . LEU B 1 62 ? -17.234 7.684 2.184 1 98.06 62 LEU B C 1
ATOM 1440 O O . LEU B 1 62 ? -17.438 8.336 3.213 1 98.06 62 LEU B O 1
ATOM 1444 N N . PRO B 1 63 ? -18.156 6.906 1.585 1 97.75 63 PRO B N 1
ATOM 1445 C CA . PRO B 1 63 ? -19.359 6.625 2.369 1 97.75 63 PRO B CA 1
ATOM 1446 C C . PRO B 1 63 ? -19.062 5.949 3.703 1 97.75 63 PRO B C 1
ATOM 1448 O O . PRO B 1 63 ? -18.125 5.145 3.791 1 97.75 63 PRO B O 1
ATOM 1451 N N . GLU B 1 64 ? -19.859 6.293 4.672 1 96.75 64 GLU B N 1
ATOM 1452 C CA . GLU B 1 64 ? -19.609 5.828 6.031 1 96.75 64 GLU B CA 1
ATOM 1453 C C . GLU B 1 64 ? -19.469 4.312 6.078 1 96.75 64 GLU B C 1
ATOM 1455 O O . GLU B 1 64 ? -18.641 3.785 6.82 1 96.75 64 GLU B O 1
ATOM 1460 N N . HIS B 1 65 ? -20.281 3.586 5.324 1 97.69 65 HIS B N 1
ATOM 1461 C CA . HIS B 1 65 ? -20.312 2.131 5.418 1 97.69 65 HIS B CA 1
ATOM 1462 C C . HIS B 1 65 ? -19.047 1.512 4.844 1 97.69 65 HIS B C 1
ATOM 1464 O O . HIS B 1 65 ? -18.781 0.325 5.047 1 97.69 65 HIS B O 1
ATOM 1470 N N . GLN B 1 66 ? -18.172 2.307 4.172 1 98.56 66 GLN B N 1
ATOM 1471 C CA . GLN B 1 66 ? -16.938 1.804 3.588 1 98.56 66 GLN B CA 1
ATOM 1472 C C . GLN B 1 66 ? -15.734 2.178 4.445 1 98.56 66 GLN B C 1
ATOM 1474 O O . GLN B 1 66 ? -14.633 1.66 4.238 1 98.56 66 GLN B O 1
ATOM 1479 N N . ARG B 1 67 ? -15.883 3.004 5.383 1 98.5 67 ARG B N 1
ATOM 1480 C CA . ARG B 1 67 ? -14.766 3.578 6.117 1 98.5 67 ARG B CA 1
ATOM 1481 C C . ARG B 1 67 ? -14.055 2.516 6.953 1 98.5 67 ARG B C 1
ATOM 1483 O O . ARG B 1 67 ? -12.836 2.537 7.086 1 98.5 67 ARG B O 1
ATOM 1490 N N . GLY B 1 68 ? -14.812 1.624 7.508 1 97.88 68 GLY B N 1
ATOM 1491 C CA . GLY B 1 68 ? -14.203 0.554 8.281 1 97.88 68 GLY B CA 1
ATOM 1492 C C . GLY B 1 68 ? -13.234 -0.293 7.473 1 97.88 68 GLY B C 1
ATOM 1493 O O . GLY B 1 68 ? -12.133 -0.601 7.934 1 97.88 68 GLY B O 1
ATOM 1494 N N . GLU B 1 69 ? -13.648 -0.693 6.262 1 98.31 69 GLU B N 1
ATOM 1495 C CA . GLU B 1 69 ? -12.797 -1.474 5.375 1 98.31 69 GLU B CA 1
ATOM 1496 C C . GLU B 1 69 ? -11.578 -0.664 4.922 1 98.31 69 GLU B C 1
ATOM 1498 O O . GLU B 1 69 ? -10.477 -1.197 4.82 1 98.31 69 GLU B O 1
ATOM 1503 N N . ALA B 1 70 ? -11.797 0.555 4.715 1 98.75 70 ALA B N 1
ATOM 1504 C CA . ALA B 1 70 ? -10.695 1.425 4.312 1 98.75 70 ALA B CA 1
ATOM 1505 C C . ALA B 1 70 ? -9.656 1.545 5.426 1 98.75 70 ALA B C 1
ATOM 1507 O O . ALA B 1 70 ? -8.453 1.464 5.172 1 98.75 70 ALA B O 1
ATOM 1508 N N . VAL B 1 71 ? -10.117 1.67 6.672 1 98.5 71 VAL B N 1
ATOM 1509 C CA . VAL B 1 71 ? -9.203 1.769 7.805 1 98.5 71 VAL B CA 1
ATOM 1510 C C . VAL B 1 71 ? -8.398 0.481 7.93 1 98.5 71 VAL B C 1
ATOM 1512 O O . VAL B 1 71 ? -7.188 0.521 8.164 1 98.5 71 VAL B O 1
ATOM 1515 N N . SER B 1 72 ? -9.078 -0.6 7.742 1 98.31 72 SER B N 1
ATOM 1516 C CA . SER B 1 72 ? -8.383 -1.881 7.805 1 98.31 72 SER B CA 1
ATOM 1517 C C . SER B 1 72 ? -7.285 -1.964 6.75 1 98.31 72 SER B C 1
ATOM 1519 O O . SER B 1 72 ? -6.188 -2.449 7.031 1 98.31 72 SER B O 1
ATOM 1521 N N . SER B 1 73 ? -7.551 -1.537 5.547 1 98.81 73 SER B N 1
ATOM 1522 C CA . SER B 1 73 ? -6.559 -1.569 4.477 1 98.81 73 SER B CA 1
ATOM 1523 C C . SER B 1 73 ? -5.43 -0.581 4.742 1 98.81 73 SER B C 1
ATOM 1525 O O . SER B 1 73 ? -4.258 -0.894 4.516 1 98.81 73 SER B O 1
ATOM 1527 N N . ILE B 1 74 ? -5.789 0.556 5.258 1 98.69 74 ILE B N 1
ATOM 1528 C CA . ILE B 1 74 ? -4.805 1.593 5.547 1 98.69 74 ILE B CA 1
ATOM 1529 C C . ILE B 1 74 ? -3.848 1.107 6.633 1 98.69 74 ILE B C 1
ATOM 1531 O O . ILE B 1 74 ? -2.631 1.259 6.508 1 98.69 74 ILE B O 1
ATOM 1535 N N . VAL B 1 75 ? -4.414 0.501 7.656 1 98.56 75 VAL B N 1
ATOM 1536 C CA . VAL B 1 75 ? -3.602 -0.036 8.742 1 98.56 75 VAL B CA 1
ATOM 1537 C C . VAL B 1 75 ? -2.67 -1.119 8.203 1 98.56 75 VAL B C 1
ATOM 1539 O O . VAL B 1 75 ? -1.481 -1.144 8.531 1 98.56 75 VAL B O 1
ATOM 1542 N N . TYR B 1 76 ? -3.221 -1.961 7.375 1 98.75 76 TYR B N 1
ATOM 1543 C CA . TYR B 1 76 ? -2.439 -3.031 6.766 1 98.75 76 TYR B CA 1
ATOM 1544 C C . TYR B 1 76 ? -1.268 -2.469 5.973 1 98.75 76 TYR B C 1
ATOM 1546 O O . TYR B 1 76 ? -0.128 -2.91 6.137 1 98.75 76 TYR B O 1
ATOM 1554 N N . GLU B 1 77 ? -1.505 -1.506 5.164 1 98.81 77 GLU B N 1
ATOM 1555 C CA . GLU B 1 77 ? -0.5 -0.893 4.301 1 98.81 77 GLU B CA 1
ATOM 1556 C C . GLU B 1 77 ? 0.539 -0.131 5.117 1 98.81 77 GLU B C 1
ATOM 1558 O O . GLU B 1 77 ? 1.731 -0.172 4.809 1 98.81 77 GLU B O 1
ATOM 1563 N N . ALA B 1 78 ? 0.06 0.517 6.094 1 98.56 78 ALA B N 1
ATOM 1564 C CA . ALA B 1 78 ? 0.987 1.239 6.961 1 98.56 78 ALA B CA 1
ATOM 1565 C C . ALA B 1 78 ? 1.986 0.287 7.613 1 98.56 78 ALA B C 1
ATOM 1567 O O . ALA B 1 78 ? 3.184 0.574 7.664 1 98.56 78 ALA B O 1
ATOM 1568 N N . ASN B 1 79 ? 1.457 -0.785 8.078 1 98.12 79 ASN B N 1
ATOM 1569 C CA . ASN B 1 79 ? 2.311 -1.77 8.734 1 98.12 79 ASN B CA 1
ATOM 1570 C C . ASN B 1 79 ? 3.354 -2.336 7.777 1 98.12 79 ASN B C 1
ATOM 1572 O O . ASN B 1 79 ? 4.5 -2.57 8.164 1 98.12 79 ASN B O 1
ATOM 1576 N N . ILE B 1 80 ? 3.016 -2.566 6.566 1 98.62 80 ILE B N 1
ATOM 1577 C CA . ILE B 1 80 ? 3.951 -3.072 5.57 1 98.62 80 ILE B CA 1
ATOM 1578 C C . ILE B 1 80 ? 5.059 -2.047 5.332 1 98.62 80 ILE B C 1
ATOM 1580 O O . ILE B 1 80 ? 6.234 -2.404 5.238 1 98.62 80 ILE B O 1
ATOM 1584 N N . ARG B 1 81 ? 4.664 -0.794 5.242 1 98.38 81 ARG B N 1
ATOM 1585 C CA . ARG B 1 81 ? 5.637 0.259 4.965 1 98.38 81 ARG B CA 1
ATOM 1586 C C . ARG B 1 81 ? 6.574 0.463 6.148 1 98.38 81 ARG B C 1
ATOM 1588 O O . ARG B 1 81 ? 7.762 0.74 5.965 1 98.38 81 ARG B O 1
ATOM 1595 N N . VAL B 1 82 ? 6.051 0.339 7.363 1 97.81 82 VAL B N 1
ATOM 1596 C CA . VAL B 1 82 ? 6.891 0.454 8.555 1 97.81 82 VAL B CA 1
ATOM 1597 C C . VAL B 1 82 ? 7.922 -0.669 8.57 1 97.81 82 VAL B C 1
ATOM 1599 O O . VAL B 1 82 ? 9.078 -0.453 8.945 1 97.81 82 VAL B O 1
ATOM 1602 N N . ARG B 1 83 ? 7.559 -1.81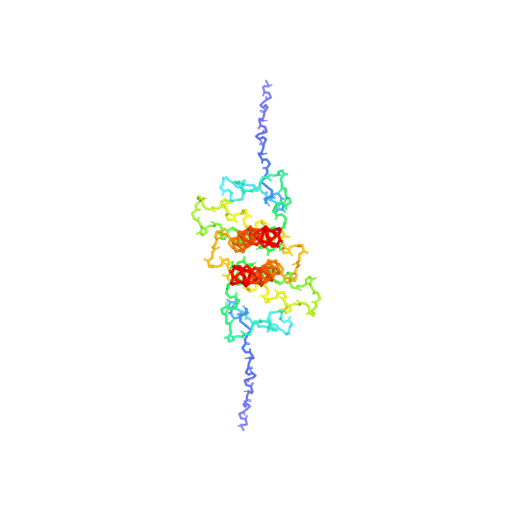8 8.148 1 97.69 83 ARG B N 1
ATOM 1603 C CA . ARG B 1 83 ? 8.445 -2.979 8.141 1 97.69 83 ARG B CA 1
ATOM 1604 C C . ARG B 1 83 ? 9.445 -2.9 6.996 1 97.69 83 ARG B C 1
ATOM 1606 O O . ARG B 1 83 ? 10.594 -3.318 7.137 1 97.69 83 ARG B O 1
ATOM 1613 N N . ASP B 1 84 ? 9.016 -2.371 5.887 1 98.56 84 ASP B N 1
ATOM 1614 C CA . ASP B 1 84 ? 9.844 -2.182 4.699 1 98.56 84 ASP B CA 1
ATOM 1615 C C . ASP B 1 84 ? 9.75 -0.744 4.191 1 98.56 84 ASP B C 1
ATOM 1617 O O . ASP B 1 84 ? 9.008 -0.458 3.252 1 98.56 84 ASP B O 1
ATOM 1621 N N . PRO B 1 85 ? 10.523 0.082 4.648 1 98.38 85 PRO B N 1
ATOM 1622 C CA . PRO B 1 85 ? 10.383 1.512 4.367 1 98.38 85 PRO B CA 1
ATOM 1623 C C . PRO B 1 85 ? 10.734 1.865 2.922 1 98.38 85 PRO B C 1
ATOM 1625 O O . PRO B 1 85 ? 10.375 2.945 2.443 1 98.38 85 PRO B O 1
ATOM 1628 N N . VAL B 1 86 ? 11.43 1.005 2.281 1 98.88 86 VAL B N 1
ATOM 1629 C CA . VAL B 1 86 ? 11.867 1.318 0.926 1 98.88 86 VAL B CA 1
ATOM 1630 C C . VAL B 1 86 ? 10.812 0.867 -0.079 1 98.88 86 VAL B C 1
ATOM 1632 O O . VAL B 1 86 ? 10.414 1.637 -0.955 1 98.88 86 VAL B O 1
ATOM 1635 N N . TYR B 1 87 ? 10.266 -0.314 0.055 1 98.81 87 TYR B N 1
ATOM 1636 C CA . TYR B 1 87 ? 9.461 -0.857 -1.033 1 98.81 87 TYR B CA 1
ATOM 1637 C C . TYR B 1 87 ? 7.996 -0.956 -0.63 1 98.81 87 TYR B C 1
ATOM 1639 O O . TYR B 1 87 ? 7.113 -1.003 -1.488 1 98.81 87 TYR B O 1
ATOM 1647 N N . GLY B 1 88 ? 7.668 -1.061 0.628 1 98.75 88 GLY B N 1
ATOM 1648 C CA . GLY B 1 88 ? 6.285 -1.115 1.086 1 98.75 88 GLY B CA 1
ATOM 1649 C C . GLY B 1 88 ? 5.48 -2.211 0.416 1 98.75 88 GLY B C 1
ATOM 1650 O O . GLY B 1 88 ? 5.98 -3.316 0.203 1 98.75 88 GLY B O 1
ATOM 1651 N N . CYS B 1 89 ? 4.281 -1.936 0.184 1 98.88 89 CYS B N 1
ATOM 1652 C CA . CYS B 1 89 ? 3.365 -2.896 -0.421 1 98.88 89 CYS B CA 1
ATOM 1653 C C . CYS B 1 89 ? 3.803 -3.25 -1.837 1 98.88 89 CYS B C 1
ATOM 1655 O O . CYS B 1 89 ? 3.523 -4.348 -2.322 1 98.88 89 CYS B O 1
ATOM 1657 N N . LYS B 1 90 ? 4.441 -2.326 -2.49 1 98.88 90 LYS B N 1
ATOM 1658 C CA . LYS B 1 90 ? 4.945 -2.631 -3.826 1 98.88 90 LYS B CA 1
ATOM 1659 C C . LYS B 1 90 ? 5.879 -3.84 -3.799 1 98.88 90 LYS B C 1
ATOM 1661 O O . LYS B 1 90 ? 5.855 -4.668 -4.711 1 98.88 90 LYS B O 1
ATOM 1666 N N . GLY B 1 91 ? 6.719 -3.85 -2.742 1 98.75 91 GLY B N 1
ATOM 1667 C CA . GLY B 1 91 ? 7.59 -5.004 -2.582 1 98.75 91 GLY B CA 1
ATOM 1668 C C . GLY B 1 91 ? 6.824 -6.309 -2.441 1 98.75 91 GLY B C 1
ATOM 1669 O O . GLY B 1 91 ? 7.176 -7.309 -3.068 1 98.75 91 GLY B O 1
ATOM 1670 N N . ALA B 1 92 ? 5.828 -6.328 -1.682 1 98.69 92 ALA B N 1
ATOM 1671 C CA . ALA B 1 92 ? 4.988 -7.508 -1.478 1 98.69 92 ALA B CA 1
ATOM 1672 C C . ALA B 1 92 ? 4.297 -7.918 -2.773 1 98.69 92 ALA B C 1
ATOM 1674 O O . ALA B 1 92 ? 4.262 -9.102 -3.115 1 98.69 92 ALA B O 1
ATOM 1675 N N . ILE B 1 93 ? 3.748 -7.004 -3.436 1 98.88 93 ILE B N 1
ATOM 1676 C CA . ILE B 1 93 ? 3.047 -7.254 -4.691 1 98.88 93 ILE B CA 1
ATOM 1677 C C . ILE B 1 93 ? 4.012 -7.855 -5.711 1 98.88 93 ILE B C 1
ATOM 1679 O O . ILE B 1 93 ? 3.688 -8.836 -6.379 1 98.88 93 ILE B O 1
ATOM 1683 N N . SER B 1 94 ? 5.184 -7.238 -5.793 1 98.88 94 SER B N 1
ATOM 1684 C CA . SER B 1 94 ? 6.191 -7.758 -6.715 1 98.88 94 SER B CA 1
ATOM 1685 C C . SER B 1 94 ? 6.547 -9.203 -6.387 1 98.88 94 SER B C 1
ATOM 1687 O O . SER B 1 94 ? 6.699 -10.031 -7.289 1 98.88 94 SER B O 1
ATOM 1689 N N . SER B 1 95 ? 6.777 -9.516 -5.184 1 98.75 95 SER B N 1
ATOM 1690 C CA . SER B 1 95 ? 7.102 -10.875 -4.762 1 98.75 95 SER B CA 1
ATOM 1691 C C . SER B 1 95 ? 5.984 -11.844 -5.129 1 98.75 95 SER B C 1
ATOM 1693 O O . SER B 1 95 ? 6.25 -12.953 -5.598 1 98.75 95 SER B O 1
ATOM 1695 N N . LEU B 1 96 ? 4.758 -11.438 -4.91 1 98.88 96 LEU B N 1
ATOM 1696 C CA . LEU B 1 96 ? 3.613 -12.281 -5.234 1 98.88 96 LEU B CA 1
ATOM 1697 C C . LEU B 1 96 ? 3.512 -12.5 -6.738 1 98.88 96 LEU B C 1
ATOM 1699 O O . LEU B 1 96 ? 3.205 -13.609 -7.188 1 98.88 96 LEU B O 1
ATOM 1703 N N . GLN B 1 97 ? 3.721 -11.438 -7.438 1 98.81 97 GLN B N 1
ATOM 1704 C CA . GLN B 1 97 ? 3.713 -11.562 -8.891 1 98.81 97 GLN B CA 1
ATOM 1705 C C . GLN B 1 97 ? 4.773 -12.555 -9.367 1 98.81 97 GLN B C 1
ATOM 1707 O O . GLN B 1 97 ? 4.523 -13.352 -10.273 1 98.81 97 GLN B O 1
ATOM 1712 N N . GLN B 1 98 ? 5.961 -12.5 -8.828 1 98.88 98 GLN B N 1
ATOM 1713 C CA . GLN B 1 98 ? 7.012 -13.445 -9.172 1 98.88 98 GLN B CA 1
ATOM 1714 C C . GLN B 1 98 ? 6.582 -14.875 -8.867 1 98.88 98 GLN B C 1
ATOM 1716 O O . GLN B 1 98 ? 6.852 -15.797 -9.641 1 98.88 98 GLN B O 1
ATOM 1721 N N . GLN B 1 99 ? 5.984 -15.023 -7.75 1 98.75 99 GLN B N 1
ATOM 1722 C CA . GLN B 1 99 ? 5.488 -16.344 -7.375 1 98.75 99 GLN B CA 1
ATOM 1723 C C . GLN B 1 99 ? 4.461 -16.844 -8.383 1 98.75 99 GLN B C 1
ATOM 1725 O O . GLN B 1 99 ? 4.457 -18.031 -8.734 1 98.75 99 GLN B O 1
ATOM 1730 N N . ILE B 1 100 ? 3.586 -16.094 -8.812 1 98.94 100 ILE B N 1
ATOM 1731 C CA . ILE B 1 100 ? 2.586 -16.453 -9.805 1 98.94 100 ILE B CA 1
ATOM 1732 C C . ILE B 1 100 ? 3.277 -16.906 -11.094 1 98.94 100 ILE B C 1
ATOM 1734 O O . ILE B 1 100 ? 2.9 -17.906 -11.695 1 98.94 100 ILE B O 1
ATOM 1738 N N . ASP B 1 101 ? 4.273 -16.141 -11.477 1 98.88 101 ASP B N 1
ATOM 1739 C CA . ASP B 1 101 ? 5.008 -16.5 -12.688 1 98.88 101 ASP B CA 1
ATOM 1740 C C . ASP B 1 101 ? 5.625 -17.891 -12.57 1 98.88 101 ASP B C 1
ATOM 1742 O O . ASP B 1 101 ? 5.578 -18.672 -13.516 1 98.88 101 ASP B O 1
ATOM 1746 N N . VAL B 1 102 ? 6.203 -18.156 -11.492 1 98.88 102 VAL B N 1
ATOM 1747 C CA . VAL B 1 102 ? 6.824 -19.453 -11.25 1 98.88 102 VAL B CA 1
ATOM 1748 C C . VAL B 1 102 ? 5.758 -20.547 -11.305 1 98.88 102 VAL B C 1
ATOM 1750 O O . VAL B 1 102 ? 5.938 -21.578 -11.977 1 98.88 102 VAL B O 1
ATOM 1753 N N . LEU B 1 103 ? 4.668 -20.297 -10.586 1 98.88 103 LEU B N 1
ATOM 1754 C CA . LEU B 1 103 ? 3.594 -21.281 -10.523 1 98.88 103 LEU B CA 1
ATOM 1755 C C . LEU B 1 103 ? 2.99 -21.516 -11.898 1 98.88 103 LEU B C 1
ATOM 1757 O O . LEU B 1 103 ? 2.676 -22.656 -12.258 1 98.88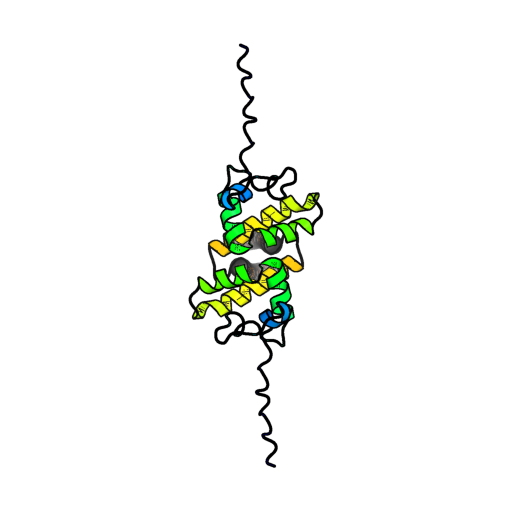 103 LEU B O 1
ATOM 1761 N N . GLN B 1 104 ? 2.818 -20.453 -12.594 1 98.81 104 GLN B N 1
ATOM 1762 C CA . GLN B 1 104 ? 2.289 -20.578 -13.953 1 98.81 104 GLN B CA 1
ATOM 1763 C C . GLN B 1 104 ? 3.215 -21.422 -14.828 1 98.81 104 GLN B C 1
ATOM 1765 O O . GLN B 1 104 ? 2.748 -22.234 -15.625 1 98.81 104 GLN B O 1
ATOM 1770 N N . THR B 1 105 ? 4.461 -21.25 -14.734 1 98.88 105 THR B N 1
ATOM 1771 C CA . THR B 1 105 ? 5.434 -22.016 -15.5 1 98.88 105 THR B CA 1
ATOM 1772 C C . THR B 1 105 ? 5.379 -23.484 -15.102 1 98.88 105 THR B C 1
ATOM 1774 O O . THR B 1 105 ? 5.379 -24.375 -15.969 1 98.88 105 THR B O 1
ATOM 1777 N N . GLN B 1 106 ? 5.395 -23.703 -13.844 1 98.56 106 GLN B N 1
ATOM 1778 C CA . GLN B 1 106 ? 5.332 -25.078 -13.336 1 98.56 106 GLN B CA 1
ATOM 1779 C C . GLN B 1 106 ? 4.055 -25.766 -13.797 1 98.56 106 GLN B C 1
ATOM 1781 O O . GLN B 1 106 ? 4.078 -26.938 -14.172 1 98.56 106 GLN B O 1
ATOM 1786 N N . LEU B 1 107 ? 2.953 -25.078 -13.742 1 98.62 107 LEU B N 1
ATOM 1787 C CA . LEU B 1 107 ? 1.683 -25.641 -14.188 1 98.62 107 LEU B CA 1
ATOM 1788 C C . LEU B 1 107 ? 1.733 -25.984 -15.68 1 98.62 107 LEU B C 1
ATOM 1790 O O . LEU B 1 107 ? 1.269 -27.047 -16.094 1 98.62 107 LEU B O 1
ATOM 1794 N N . ALA B 1 108 ? 2.246 -25.062 -16.391 1 98.56 108 ALA B N 1
ATOM 1795 C CA . ALA B 1 108 ? 2.365 -25.312 -17.828 1 98.56 108 ALA B CA 1
ATOM 1796 C C . ALA B 1 108 ? 3.191 -26.562 -18.109 1 98.56 108 ALA B C 1
ATOM 1798 O O . ALA B 1 108 ? 2.842 -27.359 -18.984 1 98.56 108 ALA B O 1
ATOM 1799 N N . LEU B 1 109 ? 4.289 -26.703 -17.438 1 98.12 109 LEU B N 1
ATOM 1800 C CA . LEU B 1 109 ? 5.152 -27.875 -17.609 1 98.12 109 LEU B CA 1
ATOM 1801 C C . LEU B 1 109 ? 4.418 -29.156 -17.203 1 98.12 109 LEU B C 1
ATOM 1803 O O . LEU B 1 109 ? 4.527 -30.172 -17.891 1 98.12 109 LEU B O 1
ATOM 1807 N N . ALA B 1 110 ? 3.707 -29.078 -16.125 1 97.88 110 ALA B N 1
ATOM 1808 C CA . ALA B 1 110 ? 2.953 -30.234 -15.672 1 97.88 110 ALA B CA 1
ATOM 1809 C C . ALA B 1 110 ? 1.861 -30.609 -16.672 1 97.88 110 ALA B C 1
ATOM 1811 O O . ALA B 1 110 ? 1.652 -31.781 -16.953 1 97.88 110 ALA B O 1
ATOM 1812 N N . GLU B 1 111 ? 1.188 -29.609 -17.172 1 97.69 111 GLU B N 1
ATOM 1813 C CA . GLU B 1 111 ? 0.133 -29.844 -18.156 1 97.69 111 GLU B CA 1
ATOM 1814 C C . GLU B 1 111 ? 0.701 -30.422 -19.438 1 97.69 111 GLU B C 1
ATOM 1816 O O . GLU B 1 111 ? 0.089 -31.297 -20.062 1 97.69 111 GLU B O 1
ATOM 1821 N N . ALA B 1 112 ? 1.809 -29.906 -19.828 1 97.56 112 ALA B N 1
ATOM 1822 C CA . ALA B 1 112 ? 2.463 -30.438 -21.016 1 97.56 112 ALA B CA 1
ATOM 1823 C C . ALA B 1 112 ? 2.832 -31.906 -20.828 1 97.56 112 ALA B C 1
ATOM 1825 O O . ALA B 1 112 ? 2.697 -32.719 -21.75 1 97.56 112 ALA B O 1
ATOM 1826 N N . GLU B 1 113 ? 3.326 -32.219 -19.719 1 96.38 113 GLU B N 1
ATOM 1827 C CA . GLU B 1 113 ? 3.682 -33.625 -19.406 1 96.38 113 GLU B CA 1
ATOM 1828 C C . GLU B 1 113 ? 2.461 -34.531 -19.484 1 96.38 113 GLU B C 1
ATOM 1830 O O . GLU B 1 113 ? 2.535 -35.625 -20.031 1 96.38 113 GLU B O 1
ATOM 1835 N N . VAL B 1 114 ? 1.354 -34.125 -18.922 1 95.38 114 VAL B N 1
ATOM 1836 C CA . VAL B 1 114 ? 0.114 -34.875 -18.938 1 95.38 114 VAL B CA 1
ATOM 1837 C C . VAL B 1 114 ? -0.312 -35.125 -20.375 1 95.38 114 VAL B C 1
ATOM 1839 O O . VAL B 1 114 ? -0.683 -36.25 -20.734 1 95.38 114 VAL B O 1
ATOM 1842 N N . VAL B 1 115 ? -0.268 -34.094 -21.156 1 95.19 115 VAL B N 1
ATOM 1843 C CA . VAL B 1 115 ? -0.654 -34.219 -22.562 1 95.19 115 VAL B CA 1
ATOM 1844 C C . VAL B 1 115 ? 0.254 -35.219 -23.266 1 95.19 115 VAL B C 1
ATOM 1846 O O . VAL B 1 115 ? -0.219 -36.062 -24.031 1 95.19 115 VAL B O 1
ATOM 1849 N N . HIS B 1 116 ? 1.543 -35.062 -23.031 1 94.62 116 HIS B N 1
ATOM 1850 C CA . HIS B 1 116 ? 2.506 -35.969 -23.641 1 94.62 116 HIS B CA 1
ATOM 1851 C C . HIS B 1 116 ? 2.238 -37.438 -23.25 1 94.62 116 HIS B C 1
ATOM 1853 O O . HIS B 1 116 ? 2.336 -38.344 -24.078 1 94.62 116 HIS B O 1
ATOM 1859 N N . MET B 1 117 ? 1.862 -37.719 -22.078 1 91.94 117 MET B N 1
ATOM 1860 C CA . MET B 1 117 ? 1.61 -39.062 -21.578 1 91.94 117 MET B CA 1
ATOM 1861 C C . MET B 1 117 ? 0.314 -39.625 -22.156 1 91.94 117 MET B C 1
ATOM 1863 O O . MET B 1 117 ? 0.219 -40.812 -22.438 1 91.94 117 MET B O 1
ATOM 1867 N N . ARG B 1 118 ? -0.653 -38.719 -22.391 1 91 118 ARG B N 1
ATOM 1868 C CA . ARG B 1 118 ? -1.925 -39.156 -22.984 1 91 118 ARG B CA 1
ATOM 1869 C C . ARG B 1 118 ? -1.745 -39.594 -24.422 1 91 118 ARG B C 1
ATOM 1871 O O . ARG B 1 118 ? -2.42 -40.531 -24.875 1 91 118 ARG B O 1
ATOM 1878 N N . ILE B 1 119 ? -0.84 -38.969 -25.125 1 91 119 ILE B N 1
ATOM 1879 C CA . ILE B 1 119 ? -0.587 -39.312 -26.531 1 91 119 ILE B CA 1
ATOM 1880 C C . ILE B 1 119 ? 0.139 -40.656 -26.609 1 91 119 ILE B C 1
ATOM 1882 O O . ILE B 1 119 ? -0.049 -41.406 -27.562 1 91 119 ILE B O 1
ATOM 1886 N N . ARG B 1 120 ? 0.917 -41.062 -25.719 1 84.31 120 ARG B N 1
ATOM 1887 C CA . ARG B 1 120 ? 1.723 -42.281 -25.719 1 84.31 120 ARG B CA 1
ATOM 1888 C C . ARG B 1 120 ? 0.91 -43.469 -25.219 1 84.31 120 ARG B C 1
ATOM 1890 O O . ARG B 1 120 ? 1.313 -44.625 -25.406 1 84.31 120 ARG B O 1
ATOM 1897 N N . LEU B 1 121 ? -0.18 -43.188 -24.547 1 70.75 121 LEU B N 1
ATOM 1898 C CA . LEU B 1 121 ? -1.077 -44.25 -24.141 1 70.75 121 LEU B CA 1
ATOM 1899 C C . LEU B 1 121 ? -2.023 -44.656 -25.266 1 70.75 121 LEU B C 1
ATOM 1901 O O . LEU B 1 121 ? -2.318 -45.812 -25.469 1 70.75 121 LEU B O 1
#

InterPro domains:
  IPR004883 Lateral organ boundaries, LOB [PF03195] (14-110)
  IPR004883 Lateral organ boundaries, LOB [PS50891] (13-114)

Secondary structure (DSSP, 8-state):
---------------HHHHHTT-PPPTT-SSTTT--TT-HHHHHHHHHHT-HHHHHHHHHTS-HHHHHHHHHHHHHHHHHHHH-TTTHHHHHHHHHHHHHHHHHHHHHHHHHHHHHHHHH-/---------------HHHHHTT-PPPTT-SSTTT--TT-HHHHHHHHHHT-HHHHHHHHHTS-HHHHHHHHHHHHHHHHHHHH-TTTHHHHHHHHHHHHHHHHHHHHHHHHHHHHHHHHH-

Solvent-accessible surface area (backbone atoms only — not comparable to full-atom values): 13274 Å² total; per-residue (Å²): 135,81,78,74,72,70,73,71,72,73,70,76,75,34,21,16,51,28,49,76,68,71,44,78,60,56,98,79,42,86,49,48,88,77,27,47,52,91,44,43,70,58,39,52,37,30,41,65,50,27,28,65,68,32,49,51,53,57,45,68,73,41,60,76,91,46,36,65,57,21,50,53,24,46,37,53,47,21,49,39,26,71,76,32,72,46,37,26,57,50,46,54,42,51,53,50,51,51,48,42,52,51,50,51,51,52,34,50,53,38,49,49,51,43,52,56,52,59,72,75,105,136,80,77,75,73,69,73,70,70,74,69,76,76,36,24,16,52,27,49,75,69,71,45,78,59,55,97,81,42,84,49,48,89,78,26,48,52,90,44,42,70,57,40,52,38,28,40,64,51,27,29,65,66,31,48,51,52,58,46,70,73,43,59,75,92,45,37,64,56,21,49,52,24,46,36,52,47,20,49,39,25,72,76,32,72,46,37,26,57,52,45,53,43,51,52,50,53,52,50,42,52,53,50,53,51,52,34,50,53,38,49,49,49,43,52,55,52,59,72,76,102